Protein AF-A0A8T3ZLL5-F1 (afdb_monomer_lite)

Sequence (220 aa):
MNYFLTWALILVLGTIILYFIMKNVLRVVVTFLFIVFLFVAMTLTLTYSDVQSLREDIQDKEIVLIVHDQGNYLFGLVQYTENEEKKVKEISLSEDDLAAAVADEHYKTILQSGSYYKVILLDKSVFAVLPSEITAGNETQATNDLFAILSDTNNSFDERAIAFSTLLSALSEQEGMFYVLSEFQNGNVVIYPKTMFFRVLESLPLSWVDKLIPNGFVSG

pLDDT: mean 88.6, std 10.68, range [29.42, 96.81]

Radius of gyration: 27.54 Å; chains: 1; bounding box: 75×35×92 Å

Foldseek 3Di:
DDPPVVVVVVVVVVVVVVVVVVVVVVVVVVVVVVVVVVVVVVLVVQLVVVVVCCVVAVQAFKEKEWEDAPLATQAIWIWGDDPNDIDIDHQQDDNVVVSVCSNVVVCVVSCVSVVGPKYKYAYPVLLVPFDQWADDPNDIDGLVVLSVLRRDPVHDPVSNVVSVVRSVVRSCVPPNPLSVLVCLLVVRMDMPPQGSNSVVSNVDDSVVVVVVDPPPVSPD

Structure (mmCIF, N/CA/C/O backbone):
data_AF-A0A8T3ZLL5-F1
#
_entry.id   AF-A0A8T3ZLL5-F1
#
loop_
_atom_site.group_PDB
_atom_site.id
_atom_site.type_symbol
_atom_site.label_atom_id
_atom_site.label_alt_id
_atom_site.label_comp_id
_atom_site.label_asym_id
_atom_site.label_entity_id
_atom_site.label_seq_id
_atom_site.pdbx_PDB_ins_code
_atom_site.Cartn_x
_atom_site.Cartn_y
_atom_site.Cartn_z
_atom_site.occupancy
_atom_site.B_iso_or_equiv
_atom_site.auth_seq_id
_atom_site.auth_comp_id
_atom_site.auth_asym_id
_atom_site.auth_atom_id
_atom_site.pdbx_PDB_model_num
ATOM 1 N N . MET A 1 1 ? 52.398 -6.012 -60.554 1.00 54.44 1 MET A N 1
ATOM 2 C CA . MET A 1 1 ? 51.463 -4.936 -60.155 1.00 54.44 1 MET A CA 1
ATOM 3 C C . MET A 1 1 ? 50.921 -5.284 -58.775 1.00 54.44 1 MET A C 1
ATOM 5 O O . MET A 1 1 ? 50.608 -6.441 -58.537 1.00 54.44 1 MET A O 1
ATOM 9 N N . ASN A 1 2 ? 50.995 -4.340 -57.840 1.00 66.88 2 ASN A N 1
ATOM 10 C CA . ASN A 1 2 ? 51.170 -4.574 -56.403 1.00 66.88 2 ASN A CA 1
ATOM 11 C C . ASN A 1 2 ? 49.946 -5.174 -55.682 1.00 66.88 2 ASN A C 1
ATOM 13 O O . ASN A 1 2 ? 48.998 -4.452 -55.379 1.00 66.88 2 ASN A O 1
ATOM 17 N N . TYR A 1 3 ? 50.026 -6.448 -55.279 1.00 85.00 3 TYR A N 1
ATOM 18 C CA . TYR A 1 3 ? 49.102 -7.071 -54.312 1.00 85.00 3 TYR A CA 1
ATOM 19 C C . TYR A 1 3 ? 48.941 -6.232 -53.039 1.00 85.00 3 TYR A C 1
ATOM 21 O O . TYR A 1 3 ? 47.840 -6.098 -52.516 1.00 85.00 3 TYR A O 1
ATOM 29 N N . PHE A 1 4 ? 50.022 -5.587 -52.598 1.00 89.38 4 PHE A N 1
ATOM 30 C CA . PHE A 1 4 ? 50.016 -4.642 -51.484 1.00 89.38 4 PHE A CA 1
ATOM 31 C C . PHE A 1 4 ? 48.988 -3.511 -51.658 1.00 89.38 4 PHE A C 1
ATOM 33 O O . PHE A 1 4 ? 48.274 -3.168 -50.723 1.00 89.38 4 PHE A O 1
ATOM 40 N N . LEU A 1 5 ? 48.860 -2.971 -52.872 1.00 88.50 5 LEU A N 1
ATOM 41 C CA . LEU A 1 5 ? 47.963 -1.854 -53.174 1.00 88.50 5 LEU A CA 1
ATOM 42 C C . LEU A 1 5 ? 46.495 -2.311 -53.200 1.00 88.50 5 LEU A C 1
ATOM 44 O O . LEU A 1 5 ? 45.610 -1.578 -52.772 1.00 88.50 5 LEU A O 1
ATOM 48 N N . THR A 1 6 ? 46.250 -3.558 -53.616 1.00 90.12 6 THR A N 1
ATOM 49 C CA . THR A 1 6 ? 44.915 -4.182 -53.561 1.00 90.12 6 THR A CA 1
ATOM 50 C C . THR A 1 6 ? 44.487 -4.435 -52.113 1.00 90.12 6 THR A C 1
ATOM 52 O O . THR A 1 6 ? 43.377 -4.076 -51.730 1.00 90.12 6 THR A O 1
ATOM 55 N N . TRP A 1 7 ? 45.381 -4.974 -51.277 1.00 94.62 7 TRP A N 1
ATOM 56 C CA . TRP A 1 7 ? 45.116 -5.185 -49.849 1.00 94.62 7 TRP A CA 1
ATOM 57 C C . TRP A 1 7 ? 44.912 -3.876 -49.081 1.00 94.62 7 TRP A C 1
ATOM 59 O O . TRP A 1 7 ? 43.994 -3.784 -48.267 1.00 94.62 7 TRP A O 1
ATOM 69 N N . ALA A 1 8 ? 45.707 -2.844 -49.379 1.00 90.81 8 ALA A N 1
ATOM 70 C CA . ALA A 1 8 ? 45.526 -1.515 -48.803 1.00 90.81 8 ALA A CA 1
ATOM 71 C C . ALA A 1 8 ? 44.151 -0.925 -49.161 1.00 90.81 8 ALA A C 1
ATOM 73 O O . ALA A 1 8 ? 43.464 -0.392 -48.292 1.00 90.81 8 ALA A O 1
ATOM 74 N N . LEU A 1 9 ? 43.712 -1.076 -50.416 1.00 90.31 9 LEU A N 1
ATOM 75 C CA . LEU A 1 9 ? 42.405 -0.594 -50.862 1.00 90.31 9 LEU A CA 1
ATOM 76 C C . LEU A 1 9 ? 41.251 -1.329 -50.165 1.00 90.31 9 LEU A C 1
ATOM 78 O O . LEU A 1 9 ? 40.311 -0.683 -49.710 1.00 90.31 9 LEU A O 1
ATOM 82 N N . ILE A 1 10 ? 41.344 -2.655 -50.021 1.00 93.50 10 ILE A N 1
ATOM 83 C CA . ILE A 1 10 ? 40.343 -3.460 -49.303 1.00 93.50 10 ILE A CA 1
ATOM 84 C C . ILE A 1 10 ? 40.246 -3.031 -47.834 1.00 93.50 10 ILE A C 1
ATOM 86 O O . ILE A 1 10 ? 39.140 -2.871 -47.323 1.00 93.50 10 ILE A O 1
ATOM 90 N N . LEU A 1 11 ? 41.376 -2.795 -47.159 1.00 92.88 11 LEU A N 1
ATOM 91 C CA . LEU A 1 11 ? 41.385 -2.341 -45.764 1.00 92.88 11 LEU A CA 1
ATOM 92 C C . LEU A 1 11 ? 40.765 -0.952 -45.595 1.00 92.88 11 LEU A C 1
ATOM 94 O O . LEU A 1 11 ? 39.972 -0.742 -44.675 1.00 92.88 11 LEU A O 1
ATOM 98 N N . VAL A 1 12 ? 41.083 -0.013 -46.489 1.00 93.44 12 VAL A N 1
ATOM 99 C CA . VAL A 1 12 ? 40.484 1.328 -46.469 1.00 93.44 12 VAL A CA 1
ATOM 100 C C . VAL A 1 12 ? 38.976 1.235 -46.692 1.00 93.44 12 VAL A C 1
ATOM 102 O O . VAL A 1 12 ? 38.208 1.799 -45.913 1.00 93.44 12 VAL A O 1
ATOM 105 N N . LEU A 1 13 ? 38.535 0.468 -47.694 1.00 92.06 13 LEU A N 1
ATOM 106 C CA . LEU A 1 13 ? 37.113 0.289 -47.985 1.00 92.06 13 LEU A CA 1
ATOM 107 C C . LEU A 1 13 ? 36.377 -0.383 -46.815 1.00 92.06 13 LEU A C 1
ATOM 109 O O . LEU A 1 13 ? 35.309 0.073 -46.412 1.00 92.06 13 LEU A O 1
ATOM 113 N N . GLY A 1 14 ? 36.973 -1.425 -46.230 1.00 90.88 14 GLY A N 1
ATOM 114 C CA . GLY A 1 14 ? 36.433 -2.130 -45.069 1.00 90.88 14 GLY A CA 1
ATOM 115 C C . GLY A 1 14 ? 36.299 -1.221 -43.849 1.00 90.88 14 GLY A C 1
ATOM 116 O O . GLY A 1 14 ? 35.260 -1.227 -43.196 1.00 90.88 14 GLY A O 1
ATOM 117 N N . THR A 1 15 ? 37.295 -0.371 -43.590 1.00 92.00 15 THR A N 1
ATOM 118 C CA . THR A 1 15 ? 37.255 0.609 -42.491 1.00 92.00 15 THR A CA 1
ATOM 119 C C . THR A 1 15 ? 36.149 1.646 -42.703 1.00 92.00 15 THR A C 1
ATOM 121 O O . THR A 1 15 ? 35.424 1.975 -41.765 1.00 92.00 15 THR A O 1
ATOM 124 N N . ILE A 1 16 ? 35.969 2.128 -43.939 1.00 91.50 16 ILE A N 1
ATOM 125 C CA . ILE A 1 16 ? 34.886 3.059 -44.291 1.00 91.50 16 ILE A CA 1
ATOM 126 C C . ILE A 1 16 ? 33.519 2.402 -44.056 1.00 91.50 16 ILE A C 1
ATOM 128 O O . ILE A 1 16 ? 32.657 2.998 -43.409 1.00 91.50 16 ILE A O 1
ATOM 132 N N . ILE A 1 17 ? 33.323 1.167 -44.528 1.00 90.25 17 ILE A N 1
ATOM 133 C CA . ILE A 1 17 ? 32.071 0.419 -44.333 1.00 90.25 17 ILE A CA 1
ATOM 134 C C . ILE A 1 17 ? 31.801 0.199 -42.838 1.00 90.25 17 ILE A C 1
ATOM 136 O O . ILE A 1 17 ? 30.692 0.469 -42.372 1.00 90.25 17 ILE A O 1
ATOM 140 N N . LEU A 1 18 ? 32.813 -0.218 -42.070 1.00 88.88 18 LEU A N 1
ATOM 141 C CA . LEU A 1 18 ? 32.704 -0.426 -40.625 1.00 88.88 18 LEU A CA 1
ATOM 142 C C . LEU A 1 18 ? 32.303 0.867 -39.898 1.00 88.88 18 LEU A C 1
ATOM 144 O O . LEU A 1 18 ? 31.424 0.846 -39.037 1.00 88.88 18 LEU A O 1
ATOM 148 N N . TYR A 1 19 ? 32.886 2.006 -40.286 1.00 92.31 19 TYR A N 1
ATOM 149 C CA . TYR A 1 19 ? 32.531 3.317 -39.743 1.00 92.31 19 TYR A CA 1
ATOM 150 C C . TYR A 1 19 ? 31.067 3.685 -40.022 1.00 92.31 19 TYR A C 1
ATOM 152 O O . TYR A 1 19 ? 30.371 4.153 -39.120 1.00 92.31 19 TYR A O 1
ATOM 160 N N . PHE A 1 20 ? 30.566 3.447 -41.239 1.00 89.00 20 PHE A N 1
ATOM 161 C CA . PHE A 1 20 ? 29.162 3.711 -41.574 1.00 89.00 20 PHE A CA 1
ATOM 162 C C . PHE A 1 20 ? 28.195 2.838 -40.769 1.00 89.00 20 PHE A C 1
ATOM 164 O O . PHE A 1 20 ? 27.194 3.352 -40.261 1.00 89.00 20 PHE A O 1
ATOM 171 N N . ILE A 1 21 ? 28.504 1.547 -40.608 1.00 88.38 21 ILE A N 1
ATOM 172 C CA . ILE A 1 21 ? 27.708 0.634 -39.778 1.00 88.38 21 ILE A CA 1
ATOM 173 C C . ILE A 1 21 ? 27.708 1.126 -38.329 1.00 88.38 21 ILE A C 1
ATOM 175 O O . ILE A 1 21 ? 26.640 1.331 -37.756 1.00 88.38 21 ILE A O 1
ATOM 179 N N . MET A 1 22 ? 28.884 1.405 -37.761 1.00 90.56 22 MET A N 1
ATOM 180 C CA . MET A 1 22 ? 29.020 1.873 -36.381 1.00 90.56 22 MET A CA 1
ATOM 181 C C . MET A 1 22 ? 28.285 3.198 -36.145 1.00 90.56 22 MET A C 1
ATOM 183 O O . MET A 1 22 ? 27.607 3.350 -35.133 1.00 90.56 22 MET A O 1
ATOM 187 N N . LYS A 1 23 ? 28.344 4.141 -37.093 1.00 91.81 23 LYS A N 1
ATOM 188 C CA . LYS A 1 23 ? 27.619 5.419 -37.023 1.00 91.81 23 LYS A CA 1
ATOM 189 C C . LYS A 1 23 ? 26.102 5.223 -36.996 1.00 91.81 23 LYS A C 1
ATOM 191 O O . LYS A 1 23 ? 25.410 5.904 -36.238 1.00 91.81 23 LYS A O 1
ATOM 196 N N . ASN A 1 24 ? 25.583 4.309 -37.813 1.00 92.00 24 ASN A N 1
ATOM 197 C CA . ASN A 1 24 ? 24.153 4.010 -37.851 1.00 92.00 24 ASN A CA 1
ATOM 198 C C . ASN A 1 24 ? 23.700 3.275 -36.586 1.00 92.00 24 ASN A C 1
ATOM 200 O O . ASN A 1 24 ? 22.690 3.659 -36.001 1.00 92.00 24 ASN A O 1
ATOM 204 N N . VAL A 1 25 ? 24.472 2.289 -36.120 1.00 93.62 25 VAL A N 1
ATOM 205 C CA . VAL A 1 25 ? 24.206 1.577 -34.861 1.00 93.62 25 VAL A CA 1
ATOM 206 C C . VAL A 1 25 ? 24.215 2.551 -33.685 1.00 93.62 25 VAL A C 1
ATOM 208 O O . VAL A 1 25 ? 23.269 2.566 -32.904 1.00 93.62 25 VAL A O 1
ATOM 211 N N . LEU A 1 26 ? 25.220 3.428 -33.596 1.00 93.88 26 LEU A N 1
ATOM 212 C CA . LEU A 1 26 ? 25.301 4.438 -32.543 1.00 93.88 26 LEU A CA 1
ATOM 213 C C . LEU A 1 26 ? 24.078 5.360 -32.553 1.00 93.88 26 LEU A C 1
ATOM 215 O O . LEU A 1 26 ? 23.515 5.630 -31.497 1.00 93.88 26 LEU A O 1
ATOM 219 N N . ARG A 1 27 ? 23.626 5.810 -33.731 1.00 92.19 27 ARG A N 1
ATOM 220 C CA . ARG A 1 27 ? 22.412 6.629 -33.847 1.00 92.19 27 ARG A CA 1
ATOM 221 C C . ARG A 1 27 ? 21.187 5.891 -33.306 1.00 92.19 27 ARG A C 1
ATOM 223 O O . ARG A 1 27 ? 20.444 6.479 -32.531 1.00 92.19 27 ARG A O 1
ATOM 230 N N . VAL A 1 28 ? 20.998 4.625 -33.683 1.00 95.06 28 VAL A N 1
ATOM 231 C CA . VAL A 1 28 ? 19.876 3.801 -33.201 1.00 95.06 28 VAL A CA 1
ATOM 232 C C . VAL A 1 28 ? 19.928 3.643 -31.683 1.00 95.06 28 VAL A C 1
ATOM 234 O O . VAL A 1 28 ? 18.918 3.863 -31.021 1.00 95.06 28 VAL A O 1
ATOM 237 N N . VAL A 1 29 ? 21.101 3.334 -31.124 1.00 95.25 29 VAL A N 1
ATOM 238 C CA . VAL A 1 29 ? 21.293 3.199 -29.672 1.00 95.25 29 VAL A CA 1
ATOM 239 C C . VAL A 1 29 ? 20.985 4.511 -28.952 1.00 95.25 29 VAL A C 1
ATOM 241 O O . VAL A 1 29 ? 20.247 4.504 -27.973 1.00 95.25 29 VAL A O 1
ATOM 244 N N . VAL A 1 30 ? 21.485 5.646 -29.448 1.00 94.25 30 VAL A N 1
ATOM 245 C CA . VAL A 1 30 ? 21.214 6.966 -28.854 1.00 94.25 30 VAL A CA 1
ATOM 246 C C . VAL A 1 30 ? 19.724 7.305 -28.913 1.00 94.25 30 VAL A C 1
ATOM 248 O O . VAL A 1 30 ? 19.169 7.754 -27.914 1.00 94.25 30 VAL A O 1
ATOM 251 N N . THR A 1 31 ? 19.048 7.061 -30.041 1.00 91.88 31 THR A N 1
ATOM 252 C CA . THR A 1 31 ? 17.598 7.280 -30.156 1.00 91.88 31 THR A CA 1
ATOM 253 C C . THR A 1 31 ? 16.814 6.37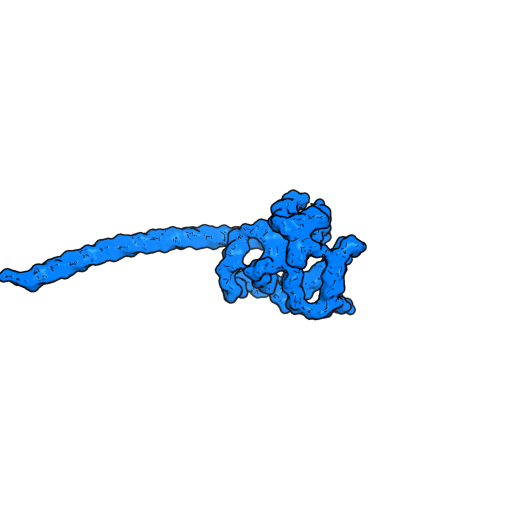4 -29.207 1.00 91.88 31 THR A C 1
ATOM 255 O O . THR A 1 31 ? 15.893 6.846 -28.547 1.00 91.88 31 THR A O 1
ATOM 258 N N . PHE A 1 32 ? 17.191 5.100 -29.086 1.00 95.69 32 PHE A N 1
ATOM 259 C CA . PHE A 1 32 ? 16.566 4.173 -28.144 1.00 95.69 32 PHE A CA 1
ATOM 260 C C . PHE A 1 32 ? 16.752 4.628 -26.691 1.00 95.69 32 PHE A C 1
ATOM 262 O O . PHE A 1 32 ? 15.775 4.722 -25.952 1.00 95.69 32 PHE A O 1
ATOM 269 N N . LEU A 1 33 ? 17.978 4.986 -26.295 1.00 94.88 33 LEU A N 1
ATOM 270 C CA . LEU A 1 33 ? 18.263 5.512 -24.958 1.00 94.88 33 LEU A CA 1
ATOM 271 C C . LEU A 1 33 ? 17.485 6.796 -24.672 1.00 94.88 33 LEU A C 1
ATOM 273 O O . LEU A 1 33 ? 16.998 6.971 -23.562 1.00 94.88 33 LEU A O 1
ATOM 277 N N . PHE A 1 34 ? 17.323 7.669 -25.666 1.00 94.19 34 PHE A N 1
ATOM 278 C CA . PHE A 1 34 ? 16.509 8.872 -25.527 1.00 94.19 34 PHE A CA 1
ATOM 279 C C . PHE A 1 34 ? 15.030 8.543 -25.279 1.00 94.19 34 PHE A C 1
ATOM 281 O O . PHE A 1 34 ? 14.413 9.140 -24.403 1.00 94.19 34 PHE A O 1
ATOM 288 N N . ILE A 1 35 ? 14.465 7.557 -25.985 1.00 96.19 35 ILE A N 1
ATOM 289 C CA . ILE A 1 35 ? 13.087 7.095 -25.750 1.00 96.19 35 ILE A CA 1
ATOM 290 C C . ILE A 1 35 ? 12.942 6.505 -24.341 1.00 96.19 35 ILE A C 1
ATOM 292 O O . ILE A 1 35 ? 12.006 6.856 -23.626 1.00 96.19 35 ILE A O 1
ATOM 296 N N . VAL A 1 36 ? 13.882 5.652 -23.918 1.00 95.56 36 VAL A N 1
ATOM 297 C CA . VAL A 1 36 ? 13.899 5.091 -22.556 1.00 95.56 36 VAL A CA 1
ATOM 298 C C . VAL A 1 36 ? 13.991 6.207 -21.517 1.00 95.56 36 VAL A C 1
ATOM 300 O O . VAL A 1 36 ? 13.235 6.210 -20.551 1.00 95.56 36 VAL A O 1
ATOM 303 N N . PHE A 1 37 ? 14.863 7.191 -21.736 1.00 95.06 37 PHE A N 1
ATOM 304 C CA . PHE A 1 37 ? 15.002 8.353 -20.865 1.00 95.06 37 PHE A CA 1
ATOM 305 C C . PHE A 1 37 ? 13.692 9.141 -20.742 1.00 95.06 37 PHE A C 1
ATOM 307 O O . PHE A 1 37 ? 13.288 9.472 -19.630 1.00 95.06 37 PHE A O 1
ATOM 314 N N . LEU A 1 38 ? 12.990 9.390 -21.854 1.00 95.50 38 LEU A N 1
ATOM 315 C CA . LEU A 1 38 ? 11.683 10.052 -21.828 1.00 95.50 38 LEU A CA 1
ATOM 316 C C . LEU A 1 38 ? 10.643 9.249 -21.037 1.00 95.50 38 LEU A C 1
ATOM 318 O O . LEU A 1 38 ? 9.880 9.830 -20.268 1.00 95.50 38 LEU A O 1
ATOM 322 N N . PHE A 1 39 ? 10.631 7.923 -21.185 1.00 93.44 39 PHE A N 1
ATOM 323 C CA . PHE A 1 39 ? 9.714 7.055 -20.446 1.00 93.44 39 PHE A CA 1
ATOM 324 C C . PHE A 1 39 ? 9.995 7.067 -18.935 1.00 93.44 39 PHE A C 1
ATOM 326 O O . PHE A 1 39 ? 9.071 7.164 -18.123 1.00 93.44 39 PHE A O 1
ATOM 333 N N . VAL A 1 40 ? 11.276 7.033 -18.554 1.00 90.88 40 VAL A N 1
ATOM 334 C CA . VAL A 1 40 ? 11.710 7.167 -17.156 1.00 90.88 40 VAL A CA 1
ATOM 335 C C . VAL A 1 40 ? 11.314 8.535 -16.602 1.00 90.88 40 VA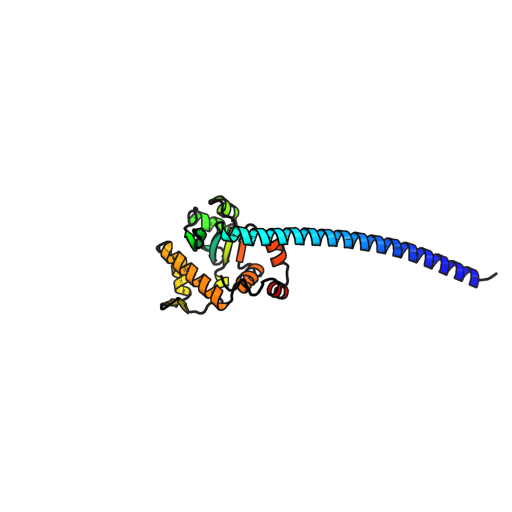L A C 1
ATOM 337 O O . VAL A 1 40 ? 10.736 8.599 -15.522 1.00 90.88 40 VAL A O 1
ATOM 340 N N . ALA A 1 41 ? 11.551 9.618 -17.347 1.00 91.38 41 ALA A N 1
ATOM 341 C CA . ALA A 1 41 ? 11.177 10.968 -16.932 1.00 91.38 41 ALA A CA 1
ATOM 342 C C . ALA A 1 41 ? 9.662 11.097 -16.706 1.00 91.38 41 ALA A C 1
ATOM 344 O O . ALA A 1 41 ? 9.243 11.583 -15.660 1.00 91.38 41 ALA A O 1
ATOM 345 N N . MET A 1 42 ? 8.844 10.592 -17.636 1.00 92.44 42 MET A N 1
ATOM 346 C CA . MET A 1 42 ? 7.384 10.584 -17.502 1.00 92.44 42 MET A CA 1
ATOM 347 C C . MET A 1 42 ? 6.930 9.801 -16.264 1.00 92.44 42 MET A C 1
ATOM 349 O O . MET A 1 42 ? 6.106 10.293 -15.496 1.00 92.44 42 MET A O 1
ATOM 353 N N . THR A 1 43 ? 7.492 8.609 -16.044 1.00 90.12 43 THR A N 1
ATOM 354 C CA . THR A 1 43 ? 7.177 7.778 -14.872 1.00 90.12 43 THR A CA 1
ATOM 355 C C . THR A 1 43 ? 7.536 8.504 -13.579 1.00 90.12 43 THR A C 1
ATOM 357 O O . THR A 1 43 ? 6.701 8.594 -12.687 1.00 90.12 43 THR A O 1
ATOM 360 N N . LEU A 1 44 ? 8.733 9.097 -13.503 1.00 88.50 44 LEU A N 1
ATOM 361 C CA . LEU A 1 44 ? 9.176 9.872 -12.344 1.00 88.50 44 LEU A CA 1
ATOM 362 C C . LEU A 1 44 ? 8.257 11.062 -12.058 1.00 88.50 44 LEU A C 1
ATOM 364 O O . LEU A 1 44 ? 7.928 11.301 -10.900 1.00 88.50 44 LEU A O 1
ATOM 368 N N . THR A 1 45 ? 7.814 11.792 -13.085 1.00 90.50 45 THR A N 1
ATOM 369 C CA . THR A 1 45 ? 6.879 12.913 -12.908 1.00 90.50 45 THR A CA 1
ATOM 370 C C . THR A 1 45 ? 5.529 12.446 -12.366 1.00 90.50 45 THR A C 1
ATOM 372 O O . THR A 1 45 ? 5.015 13.058 -11.433 1.00 90.50 45 THR A O 1
ATOM 375 N N . LEU A 1 46 ? 4.971 11.353 -12.897 1.00 91.44 46 LEU A N 1
ATOM 376 C CA . LEU A 1 46 ? 3.709 10.788 -12.402 1.00 91.44 46 LEU A CA 1
ATOM 377 C C . LEU A 1 46 ? 3.844 10.288 -10.961 1.00 91.44 46 LEU A C 1
ATOM 379 O O . LEU A 1 46 ? 3.016 10.615 -10.121 1.00 91.44 46 LEU A O 1
ATOM 383 N N . THR A 1 47 ? 4.917 9.558 -10.657 1.00 90.00 47 THR A N 1
ATOM 384 C CA . THR A 1 47 ? 5.221 9.094 -9.301 1.00 90.00 47 THR A CA 1
ATOM 385 C C . THR A 1 47 ? 5.368 10.261 -8.327 1.00 90.00 47 THR A C 1
ATOM 387 O O . THR A 1 47 ? 4.806 10.214 -7.239 1.00 90.00 47 THR A O 1
ATOM 390 N N . TYR A 1 48 ? 6.092 11.316 -8.705 1.00 86.69 48 TYR A N 1
ATOM 391 C CA . TYR A 1 48 ? 6.256 12.501 -7.865 1.00 86.69 48 TYR A CA 1
ATOM 392 C C . TYR A 1 48 ? 4.920 13.205 -7.607 1.00 86.69 48 TYR A C 1
ATOM 394 O O . TYR A 1 48 ? 4.613 13.529 -6.462 1.00 86.69 48 TYR A O 1
ATOM 402 N N . SER A 1 49 ? 4.107 13.382 -8.653 1.00 88.38 49 SER A N 1
ATOM 403 C CA . SER A 1 49 ? 2.764 13.951 -8.528 1.00 88.38 49 SER A CA 1
ATOM 404 C C . SER A 1 49 ? 1.891 13.120 -7.590 1.00 88.38 49 SER A C 1
ATOM 406 O O . SER A 1 49 ? 1.240 13.684 -6.720 1.00 88.38 49 SER A O 1
ATOM 408 N N . ASP A 1 50 ? 1.910 11.791 -7.721 1.00 87.75 50 ASP A N 1
ATOM 409 C CA . ASP A 1 50 ? 1.152 10.888 -6.853 1.00 87.75 50 ASP A CA 1
ATOM 410 C C . ASP A 1 50 ? 1.594 10.997 -5.388 1.00 87.75 50 ASP A C 1
ATOM 412 O O . ASP A 1 50 ? 0.747 10.997 -4.501 1.00 87.75 50 ASP A O 1
ATOM 416 N N . VAL A 1 51 ? 2.902 11.093 -5.120 1.00 86.50 51 VAL A N 1
ATOM 417 C CA . VAL A 1 51 ? 3.437 11.266 -3.757 1.00 86.50 51 VAL A CA 1
ATOM 418 C C . VAL A 1 51 ? 2.989 12.595 -3.162 1.00 86.50 51 VAL A C 1
ATOM 420 O O . VAL A 1 51 ? 2.603 12.646 -1.994 1.00 86.50 51 VAL A O 1
ATOM 423 N N . GLN A 1 52 ? 3.026 13.668 -3.952 1.00 85.25 52 GLN A N 1
ATOM 424 C CA . GLN A 1 52 ? 2.560 14.973 -3.506 1.00 85.25 52 GLN A CA 1
ATOM 425 C C . GLN A 1 52 ? 1.061 14.941 -3.192 1.00 85.25 52 GLN A C 1
ATOM 427 O O . GLN A 1 52 ? 0.668 15.326 -2.093 1.00 85.25 52 GLN A O 1
ATOM 432 N N . SER A 1 53 ? 0.245 14.406 -4.105 1.00 84.81 53 SER A N 1
ATOM 433 C CA . SER A 1 53 ? -1.191 14.247 -3.878 1.00 84.81 53 SER A CA 1
ATOM 434 C C . SER A 1 53 ? -1.479 13.359 -2.675 1.00 84.81 53 SER A C 1
ATOM 436 O O . SER A 1 53 ? -2.363 13.682 -1.903 1.00 84.81 53 SER A O 1
ATOM 438 N N . LEU A 1 54 ? -0.721 12.281 -2.458 1.00 84.69 54 LEU A N 1
ATOM 439 C CA . LEU A 1 54 ? -0.872 11.425 -1.281 1.00 84.69 54 LEU A CA 1
ATOM 440 C C . LEU A 1 54 ? -0.603 12.197 0.015 1.00 84.69 54 LEU A C 1
ATOM 442 O O . LEU A 1 54 ? -1.342 12.049 0.981 1.00 84.69 54 LEU A O 1
ATOM 446 N N . ARG A 1 55 ? 0.446 13.025 0.037 1.00 82.00 55 ARG A N 1
ATOM 447 C CA . ARG A 1 55 ? 0.810 13.827 1.210 1.00 82.00 55 ARG A CA 1
ATOM 448 C C . ARG A 1 55 ? -0.256 14.868 1.553 1.00 82.00 55 ARG A C 1
ATOM 450 O O . ARG A 1 55 ? -0.518 15.072 2.732 1.00 82.00 55 ARG A O 1
ATOM 457 N N . GLU A 1 56 ? -0.817 15.523 0.542 1.00 80.25 56 GLU A N 1
ATOM 458 C CA . GLU A 1 56 ? -1.866 16.535 0.706 1.00 80.25 56 GLU A CA 1
ATOM 459 C C . GLU A 1 56 ? -3.213 15.870 1.051 1.00 80.25 56 GLU A C 1
ATOM 461 O O . GLU A 1 56 ? -3.852 16.219 2.037 1.00 80.25 56 GLU A O 1
ATOM 466 N N . ASP A 1 57 ? -3.604 14.832 0.310 1.00 82.88 57 ASP A N 1
ATOM 467 C CA . ASP A 1 57 ? -4.927 14.213 0.415 1.00 82.88 57 ASP A CA 1
ATOM 468 C C . ASP A 1 57 ? -5.107 13.318 1.648 1.00 82.88 57 ASP A C 1
ATOM 470 O O . ASP A 1 57 ? -6.225 13.211 2.141 1.00 82.88 57 ASP A O 1
ATOM 474 N N . ILE A 1 58 ? -4.055 12.657 2.155 1.00 78.12 58 ILE A N 1
ATOM 475 C CA . ILE A 1 58 ? -4.168 11.816 3.366 1.00 78.12 58 ILE A CA 1
ATOM 476 C C . ILE A 1 58 ? -4.590 12.642 4.586 1.00 78.12 58 ILE A C 1
ATOM 478 O O . ILE A 1 58 ? -5.194 12.097 5.508 1.00 78.12 58 ILE A O 1
ATOM 482 N N . GLN A 1 59 ? -4.255 13.933 4.614 1.00 76.31 59 GLN A N 1
ATOM 483 C CA . GLN A 1 59 ? -4.608 14.800 5.734 1.00 76.31 59 GLN A CA 1
ATOM 484 C C . GLN A 1 59 ? -6.093 15.159 5.720 1.00 76.31 59 GLN A C 1
ATOM 486 O O . GLN A 1 59 ? -6.703 15.171 6.782 1.00 76.31 59 GLN A O 1
ATOM 491 N N . ASP A 1 60 ? -6.682 15.366 4.543 1.00 81.19 60 ASP A N 1
ATOM 492 C CA . ASP A 1 60 ? -8.024 15.945 4.424 1.00 81.19 60 ASP A CA 1
ATOM 493 C C . ASP A 1 60 ? -9.101 14.953 3.960 1.00 81.19 60 ASP A C 1
ATOM 495 O O . ASP A 1 60 ? -10.294 15.246 4.058 1.00 81.19 60 ASP A O 1
ATOM 499 N N . LYS A 1 61 ? -8.718 13.787 3.422 1.00 88.62 61 LYS A N 1
ATOM 500 C CA . LYS A 1 61 ? -9.660 12.823 2.839 1.00 88.62 61 LYS A CA 1
ATOM 501 C C . LYS A 1 61 ? -9.825 11.563 3.672 1.00 88.62 61 LYS A C 1
ATOM 503 O O . LYS A 1 61 ? -8.933 11.109 4.379 1.00 88.62 61 LYS A O 1
ATOM 508 N N . GLU A 1 62 ? -10.993 10.959 3.501 1.00 93.50 62 GLU A N 1
ATOM 509 C CA . GLU A 1 62 ? -11.378 9.727 4.174 1.00 93.50 62 GLU A CA 1
ATOM 510 C C . GLU A 1 62 ? -10.684 8.505 3.557 1.00 93.50 62 GLU A C 1
ATOM 512 O O . GLU A 1 62 ? -10.714 8.296 2.336 1.00 93.50 62 GLU A O 1
ATOM 517 N N . ILE A 1 63 ? -10.078 7.683 4.414 1.00 93.62 63 ILE A N 1
ATOM 518 C CA . ILE A 1 63 ? -9.373 6.453 4.046 1.00 93.62 63 ILE A CA 1
ATOM 519 C C . ILE A 1 63 ? -10.067 5.284 4.726 1.00 93.62 63 ILE A C 1
ATOM 521 O O . ILE A 1 63 ? -10.258 5.284 5.939 1.00 93.62 63 ILE A O 1
ATOM 525 N N . VAL A 1 64 ? -10.408 4.265 3.950 1.00 95.94 64 VAL A N 1
ATOM 526 C CA . VAL A 1 64 ? -10.959 3.022 4.482 1.00 95.94 64 VAL A CA 1
ATOM 527 C C . VAL A 1 64 ? -9.809 2.096 4.851 1.00 95.94 64 VAL A C 1
ATOM 529 O O . VAL A 1 64 ? -8.952 1.820 4.012 1.00 95.94 64 VAL A O 1
ATOM 532 N N . LEU A 1 65 ? -9.807 1.605 6.084 1.00 96.12 65 LEU A N 1
ATOM 533 C CA . LEU A 1 65 ? -8.901 0.571 6.571 1.00 96.12 65 LEU A CA 1
ATOM 534 C C . LEU A 1 65 ? -9.713 -0.699 6.812 1.00 96.12 65 LEU A C 1
ATOM 536 O O . LEU A 1 65 ? -10.740 -0.641 7.483 1.00 96.12 65 LEU A O 1
ATOM 540 N N . ILE A 1 66 ? -9.275 -1.828 6.263 1.00 96.75 66 ILE A N 1
ATOM 541 C CA . ILE A 1 66 ? -9.943 -3.127 6.403 1.00 96.75 66 ILE A CA 1
ATOM 542 C C . ILE A 1 66 ? -8.919 -4.159 6.849 1.00 96.75 66 ILE A C 1
ATOM 544 O O . ILE A 1 66 ? -7.835 -4.229 6.278 1.00 96.75 66 ILE A O 1
ATOM 548 N N . VAL A 1 67 ? -9.282 -4.992 7.820 1.00 96.75 67 VAL A N 1
ATOM 549 C CA . VAL A 1 67 ? -8.544 -6.206 8.171 1.00 96.75 67 VAL A CA 1
ATOM 550 C C . VAL A 1 67 ? -9.280 -7.416 7.632 1.00 96.75 67 VAL A C 1
ATOM 552 O O . VAL A 1 67 ? -10.496 -7.540 7.807 1.00 96.75 67 VAL A O 1
ATOM 555 N N . HIS A 1 68 ? -8.534 -8.332 7.027 1.00 95.88 68 HIS A N 1
ATOM 556 C CA . HIS A 1 68 ? -9.043 -9.634 6.621 1.00 95.88 68 HIS A CA 1
ATOM 557 C C . HIS A 1 68 ? -8.093 -10.763 7.014 1.00 95.88 68 HIS A C 1
ATOM 559 O O . HIS A 1 68 ? -6.911 -10.548 7.250 1.00 95.88 68 HIS A O 1
ATOM 565 N N . ASP A 1 69 ? -8.610 -11.984 7.044 1.00 95.50 69 ASP A N 1
ATOM 566 C CA . ASP A 1 69 ? -7.838 -13.211 7.228 1.00 95.50 69 ASP A CA 1
ATOM 567 C C . ASP A 1 69 ? -8.100 -14.121 6.028 1.00 95.50 69 ASP A C 1
ATOM 569 O O . ASP A 1 69 ? -9.194 -14.680 5.894 1.00 95.50 69 ASP A O 1
ATOM 573 N N . GLN A 1 70 ? -7.133 -14.209 5.107 1.00 90.00 70 GLN A N 1
ATOM 574 C CA . GLN A 1 70 ? -7.239 -15.045 3.902 1.00 90.00 70 GLN A CA 1
ATOM 575 C C . GLN A 1 70 ? -8.507 -14.756 3.069 1.00 90.00 70 GLN A C 1
ATOM 577 O O . GLN A 1 70 ? -9.209 -15.670 2.639 1.00 90.00 70 GLN A O 1
ATOM 582 N N . GLY A 1 71 ? -8.826 -13.472 2.875 1.00 88.12 71 GLY A N 1
ATOM 583 C CA . GLY A 1 71 ? -10.017 -13.019 2.144 1.00 88.12 71 GLY A CA 1
ATOM 584 C C . GLY A 1 71 ? -11.308 -12.976 2.970 1.00 88.12 71 GLY A C 1
ATOM 585 O O . GLY A 1 71 ? -12.313 -12.458 2.492 1.00 88.12 71 GLY A O 1
ATOM 586 N N . ASN A 1 72 ? -11.297 -13.449 4.221 1.00 92.88 72 ASN A N 1
ATOM 587 C CA . ASN A 1 72 ? -12.432 -13.289 5.128 1.00 92.88 72 ASN A CA 1
ATOM 588 C C . ASN A 1 72 ? -12.346 -11.935 5.827 1.00 92.88 72 ASN A C 1
ATOM 590 O O . ASN A 1 72 ? -11.399 -11.679 6.570 1.00 92.88 72 ASN A O 1
ATOM 594 N N . TYR A 1 73 ? -13.334 -11.073 5.605 1.00 94.38 73 TYR A N 1
ATOM 595 C CA . TYR A 1 73 ? -13.450 -9.797 6.308 1.00 94.38 73 TYR A CA 1
ATOM 596 C C . TYR A 1 73 ? -13.528 -10.009 7.827 1.00 94.38 73 TYR A C 1
ATOM 598 O O . TYR A 1 73 ? -14.304 -10.838 8.297 1.00 94.38 73 TYR A O 1
ATOM 606 N N . LEU A 1 74 ? -12.724 -9.255 8.584 1.00 95.12 74 LEU A N 1
ATOM 607 C CA . LEU A 1 74 ? -12.782 -9.235 10.047 1.00 95.12 74 LEU A CA 1
ATOM 608 C C . LEU A 1 74 ? -13.415 -7.943 10.553 1.00 95.12 74 LEU A C 1
ATOM 610 O O . LEU A 1 74 ? -14.353 -7.979 11.340 1.00 95.12 74 LEU A O 1
ATOM 614 N N . PHE A 1 75 ? -12.885 -6.802 10.119 1.00 96.81 75 PHE A N 1
ATOM 615 C CA . PHE A 1 75 ? -13.350 -5.486 10.541 1.00 96.81 75 PHE A CA 1
ATOM 616 C C . PHE A 1 75 ? -12.862 -4.412 9.574 1.00 96.81 75 PHE A C 1
ATOM 618 O O . PHE A 1 75 ? -11.811 -4.559 8.949 1.00 96.81 75 PHE A O 1
ATOM 625 N N . GLY A 1 76 ? -13.593 -3.308 9.481 1.00 95.50 76 GLY A N 1
ATOM 626 C CA . GLY A 1 76 ? -13.188 -2.154 8.708 1.00 95.50 76 GLY A CA 1
ATOM 627 C C . GLY A 1 76 ? -13.733 -0.861 9.289 1.00 95.50 76 GLY A C 1
ATOM 628 O O . GLY A 1 76 ? -14.812 -0.817 9.875 1.00 95.50 76 GLY A O 1
ATOM 629 N N . LEU A 1 77 ? -12.969 0.208 9.107 1.00 96.38 77 LEU A N 1
ATOM 630 C CA . LEU A 1 77 ? -13.327 1.545 9.550 1.00 96.38 77 LEU A CA 1
ATOM 631 C C . LEU A 1 77 ? -12.912 2.588 8.521 1.00 96.38 77 LEU A C 1
ATOM 633 O O . LEU A 1 77 ? -12.063 2.351 7.660 1.00 96.38 77 LEU A O 1
ATOM 637 N N . VAL A 1 78 ? -13.501 3.769 8.637 1.00 96.00 78 VAL A N 1
ATOM 638 C CA . VAL A 1 78 ? -13.096 4.955 7.892 1.00 96.00 78 VAL A CA 1
ATOM 639 C C . VAL A 1 78 ? -12.317 5.860 8.827 1.00 96.00 78 VAL A C 1
ATOM 641 O O . VAL A 1 78 ? -12.857 6.327 9.827 1.00 96.00 78 VAL A O 1
ATOM 644 N N . GLN A 1 79 ? -11.066 6.140 8.485 1.00 93.69 79 GLN A N 1
ATOM 645 C CA . GLN A 1 79 ? -10.259 7.159 9.138 1.00 93.69 79 GLN A CA 1
ATOM 646 C C . GLN A 1 79 ? -10.423 8.491 8.402 1.00 93.69 79 GLN A C 1
ATOM 648 O O . GLN A 1 79 ? -10.339 8.543 7.174 1.00 93.69 79 GLN A O 1
ATOM 653 N N . TYR A 1 80 ? -10.635 9.569 9.149 1.00 91.56 80 TYR A N 1
ATOM 654 C CA . TYR A 1 80 ? -10.760 10.927 8.622 1.00 91.56 80 T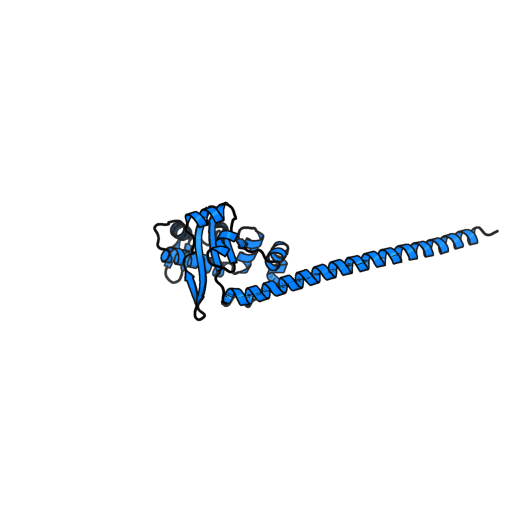YR A CA 1
ATOM 655 C C . TYR A 1 80 ? -10.163 11.939 9.602 1.00 91.56 80 TYR A C 1
ATOM 657 O O . TYR A 1 80 ? -9.937 11.615 10.767 1.00 91.56 80 TYR A O 1
ATOM 665 N N . THR A 1 81 ? -9.905 13.160 9.143 1.00 88.69 81 THR A N 1
ATOM 666 C CA . THR A 1 81 ? -9.400 14.241 9.998 1.00 88.69 81 THR A CA 1
ATOM 667 C C . THR A 1 81 ? -10.497 15.270 10.220 1.00 88.69 81 THR A C 1
ATOM 669 O O . THR A 1 81 ? -11.137 15.726 9.275 1.00 88.69 81 THR A O 1
ATOM 672 N N . GLU A 1 82 ? -10.711 15.659 11.471 1.00 87.00 82 GLU A N 1
ATOM 673 C CA . GLU A 1 82 ? -11.644 16.715 11.851 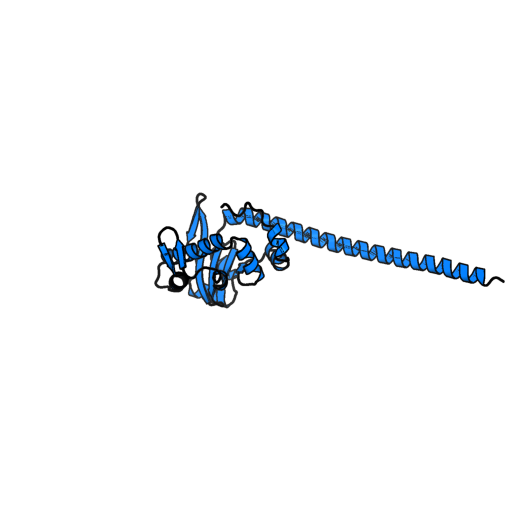1.00 87.00 82 GLU A CA 1
ATOM 674 C C . GLU A 1 82 ? -10.986 17.598 12.911 1.00 87.00 82 GLU A C 1
ATOM 676 O O . GLU A 1 82 ? -10.574 17.102 13.954 1.00 87.00 82 GLU A O 1
ATOM 681 N N . ASN A 1 83 ? -10.895 18.909 12.658 1.00 85.50 83 ASN A N 1
ATOM 682 C CA . ASN A 1 83 ? -10.220 19.870 13.545 1.00 85.50 83 ASN A CA 1
ATOM 683 C C . ASN A 1 83 ? -8.774 19.470 13.898 1.00 85.50 83 ASN A C 1
ATOM 685 O O . ASN A 1 83 ? -8.383 19.550 15.056 1.00 85.50 83 ASN A O 1
ATOM 689 N N . GLU A 1 84 ? -7.997 19.027 12.904 1.00 83.19 84 GLU A N 1
ATOM 690 C CA . GLU A 1 84 ? -6.609 18.549 13.066 1.00 83.19 84 GLU A CA 1
ATOM 691 C C . GLU A 1 84 ? -6.459 17.246 13.881 1.00 83.19 84 GLU A C 1
ATOM 693 O O . GLU A 1 84 ? -5.346 16.751 14.045 1.00 83.19 84 GLU A O 1
ATOM 698 N N . GLU A 1 85 ? -7.560 16.629 14.322 1.00 84.94 85 GLU A N 1
ATOM 699 C CA . GLU A 1 85 ? -7.554 15.343 15.021 1.00 84.94 85 GLU A CA 1
ATOM 700 C C . GLU A 1 85 ? -7.990 14.204 14.093 1.00 84.94 85 GLU A C 1
ATOM 702 O O . GLU A 1 85 ? -8.984 14.306 13.367 1.00 84.94 85 GLU A O 1
ATOM 707 N N . LYS A 1 86 ? -7.261 13.082 14.137 1.00 86.56 86 LYS A N 1
ATOM 708 C CA . LYS A 1 86 ? -7.663 11.848 13.450 1.00 86.56 86 LYS A CA 1
ATOM 709 C C . LYS A 1 86 ? -8.832 11.207 14.195 1.00 86.56 86 LYS A C 1
ATOM 711 O O . LYS A 1 86 ? -8.728 10.908 15.382 1.00 86.56 86 LYS A O 1
ATOM 716 N N . LYS A 1 87 ? -9.917 10.947 13.475 1.00 90.81 87 LYS A N 1
ATOM 717 C CA . LYS A 1 87 ? -11.123 10.278 13.963 1.00 90.81 87 LYS A CA 1
ATOM 718 C C . LYS A 1 87 ? -11.453 9.061 13.115 1.00 90.81 87 LYS A C 1
ATOM 720 O O . LYS A 1 87 ? -10.954 8.897 12.000 1.00 90.81 87 LYS A O 1
ATOM 725 N N . VAL A 1 88 ? -12.307 8.207 13.667 1.00 94.38 88 VAL A N 1
ATOM 726 C CA . VAL A 1 88 ? -12.779 6.987 13.017 1.00 94.38 88 VAL A CA 1
ATOM 727 C C . VAL A 1 88 ? -14.301 6.945 13.010 1.00 94.38 88 VAL A C 1
ATOM 729 O O . VAL A 1 88 ? -14.946 7.456 13.924 1.00 94.38 88 VAL A O 1
ATOM 732 N N . LYS A 1 89 ? -14.877 6.357 11.965 1.00 94.50 89 LYS A N 1
ATOM 733 C CA . LYS A 1 89 ? -16.315 6.091 11.847 1.00 94.50 89 LYS A CA 1
ATOM 734 C C . LYS A 1 89 ? -16.554 4.801 11.069 1.00 94.50 89 LYS A C 1
ATOM 736 O O . LYS A 1 89 ? -15.648 4.286 10.411 1.00 94.50 89 LYS A O 1
ATOM 741 N N . GLU A 1 90 ? -17.778 4.302 11.132 1.00 94.44 90 GLU A N 1
ATOM 742 C CA . GLU A 1 90 ? -18.193 3.107 10.405 1.00 94.44 90 GLU A CA 1
ATOM 743 C C . GLU A 1 90 ? -18.212 3.338 8.883 1.00 94.44 90 GLU A C 1
ATOM 745 O O . GLU A 1 90 ? -18.422 4.456 8.393 1.00 94.44 90 GLU A O 1
ATOM 750 N N . ILE A 1 91 ? -17.972 2.269 8.122 1.00 93.81 91 ILE A N 1
ATOM 751 C CA . ILE A 1 91 ? -18.079 2.284 6.661 1.00 93.81 91 ILE A CA 1
ATOM 752 C C . ILE A 1 91 ? -19.564 2.289 6.281 1.00 93.81 91 ILE A C 1
ATOM 754 O O . ILE A 1 91 ? -20.379 1.631 6.911 1.00 93.81 91 ILE A O 1
ATOM 758 N N . SER A 1 92 ? -19.942 3.006 5.222 1.00 90.88 92 SER A N 1
ATOM 759 C CA . SER A 1 92 ? -21.353 3.138 4.819 1.00 90.88 92 SER A CA 1
ATOM 760 C C . SER A 1 92 ? -21.987 1.863 4.233 1.00 90.88 92 SER A C 1
ATOM 762 O O . SER A 1 92 ? -23.161 1.885 3.872 1.00 90.88 92 SER A O 1
ATOM 764 N N . LEU A 1 93 ? -21.224 0.778 4.091 1.00 90.50 93 LEU A N 1
ATOM 765 C CA . LEU A 1 93 ? -21.688 -0.512 3.576 1.00 90.50 93 LEU A CA 1
ATOM 766 C C . LEU A 1 93 ? -22.009 -1.460 4.729 1.00 90.50 93 LEU A C 1
ATOM 768 O O . LEU A 1 93 ? -21.388 -1.377 5.784 1.00 90.50 93 LEU A O 1
ATOM 772 N N . SER A 1 94 ? -22.940 -2.389 4.497 1.00 91.50 94 SER A N 1
ATOM 773 C CA . SER A 1 94 ? -23.186 -3.477 5.444 1.00 91.50 94 SER A CA 1
ATOM 774 C C . SER A 1 94 ? -21.968 -4.405 5.543 1.00 91.50 94 SER A C 1
ATOM 776 O O . SER A 1 94 ? -21.173 -4.497 4.603 1.00 91.50 94 SER A O 1
ATOM 778 N N . GLU A 1 95 ? -21.824 -5.119 6.663 1.00 89.12 95 GLU A N 1
ATOM 779 C CA . GLU A 1 95 ? -20.731 -6.087 6.828 1.00 89.12 95 GLU A CA 1
ATOM 780 C C . GLU A 1 95 ? -20.772 -7.204 5.780 1.00 89.12 95 GLU A C 1
ATOM 782 O O . GLU A 1 95 ? -19.720 -7.603 5.288 1.00 89.12 95 GLU A O 1
ATOM 787 N N . ASP A 1 96 ? -21.964 -7.651 5.375 1.00 91.56 96 ASP A N 1
ATOM 788 C CA . ASP A 1 96 ? -22.127 -8.669 4.330 1.00 91.56 96 ASP A CA 1
ATOM 789 C C . ASP A 1 96 ? -21.630 -8.162 2.966 1.00 91.56 96 ASP A C 1
ATOM 791 O O . ASP A 1 96 ? -20.916 -8.870 2.251 1.00 91.56 96 ASP A O 1
ATOM 795 N N . ASP A 1 97 ? -21.957 -6.912 2.615 1.00 92.62 97 ASP A N 1
ATOM 796 C CA . ASP A 1 97 ? -21.490 -6.289 1.372 1.00 92.62 97 ASP A CA 1
ATOM 797 C C . ASP A 1 97 ? -19.970 -6.070 1.389 1.00 92.62 97 ASP A C 1
ATOM 799 O O . ASP A 1 97 ? -19.304 -6.227 0.362 1.00 92.62 97 ASP A O 1
ATOM 803 N N . LEU A 1 98 ? -19.406 -5.719 2.550 1.00 92.12 98 LEU A N 1
ATOM 804 C CA . LEU A 1 98 ? -17.961 -5.587 2.737 1.00 92.12 98 LEU A CA 1
ATOM 805 C C . LEU A 1 98 ? -17.263 -6.937 2.619 1.00 92.12 98 LEU A C 1
ATOM 807 O O . LEU A 1 98 ? -16.275 -7.038 1.894 1.00 92.12 98 LEU A O 1
ATOM 811 N N . ALA A 1 99 ? -17.788 -7.973 3.269 1.00 92.19 99 ALA A N 1
ATOM 812 C CA . ALA A 1 99 ? -17.255 -9.324 3.189 1.00 92.19 99 ALA A CA 1
ATOM 813 C C . ALA A 1 99 ? -17.246 -9.837 1.744 1.00 92.19 99 ALA A C 1
ATOM 815 O O . ALA A 1 99 ? -16.222 -10.342 1.284 1.00 92.19 99 ALA A O 1
ATOM 816 N N . ALA A 1 100 ? -18.334 -9.625 0.998 1.00 92.81 100 ALA A N 1
ATOM 817 C CA . ALA A 1 100 ? -18.400 -9.965 -0.420 1.00 92.81 100 ALA A CA 1
ATOM 818 C C . ALA A 1 100 ? -17.393 -9.155 -1.257 1.00 92.81 100 ALA A C 1
ATOM 820 O O . ALA A 1 100 ? -16.678 -9.714 -2.086 1.00 92.81 100 ALA A O 1
ATOM 821 N N . ALA A 1 101 ? -17.288 -7.843 -1.021 1.00 92.62 101 ALA A N 1
ATOM 822 C CA . ALA A 1 101 ? -16.351 -6.991 -1.749 1.00 92.62 101 ALA A CA 1
ATOM 823 C C . ALA A 1 101 ? -14.879 -7.340 -1.473 1.00 92.62 101 ALA A C 1
ATOM 825 O O . ALA A 1 101 ? -14.051 -7.188 -2.370 1.00 92.62 101 ALA A O 1
ATOM 826 N N . VAL A 1 102 ? -14.553 -7.795 -0.259 1.00 91.88 102 VAL A N 1
ATOM 827 C CA . VAL A 1 102 ? -13.214 -8.277 0.104 1.00 91.88 102 VAL A CA 1
ATOM 828 C C . VAL A 1 102 ? -12.931 -9.628 -0.552 1.00 91.88 102 VAL A C 1
ATOM 830 O O . VAL A 1 102 ? -11.888 -9.773 -1.183 1.00 91.88 102 VAL A O 1
ATOM 833 N N . ALA A 1 103 ? -13.863 -10.580 -0.467 1.00 91.06 103 ALA A N 1
ATOM 834 C CA . ALA A 1 103 ? -13.694 -11.921 -1.026 1.00 91.06 103 ALA A CA 1
ATOM 835 C C . ALA A 1 103 ? -13.544 -11.922 -2.560 1.00 91.06 103 ALA A C 1
ATOM 837 O O . ALA A 1 103 ? -12.737 -12.679 -3.096 1.00 91.06 103 ALA A O 1
ATOM 838 N N . ASP A 1 104 ? -14.281 -11.051 -3.256 1.00 90.62 104 ASP A N 1
ATOM 839 C CA . ASP A 1 104 ? -14.257 -10.940 -4.722 1.00 90.62 104 ASP A CA 1
ATOM 840 C C . ASP A 1 104 ? -13.245 -9.895 -5.245 1.00 90.62 104 ASP A C 1
ATOM 842 O O . ASP A 1 104 ? -13.224 -9.592 -6.440 1.00 90.62 104 ASP A O 1
ATOM 846 N N . GLU A 1 105 ? -12.437 -9.285 -4.369 1.00 88.69 105 GLU A N 1
ATOM 847 C CA . GLU A 1 105 ? -11.501 -8.192 -4.697 1.00 88.69 105 GLU A CA 1
ATOM 848 C C . GLU A 1 105 ? -12.163 -6.972 -5.392 1.00 88.69 105 GLU A C 1
ATOM 850 O O . GLU A 1 105 ? -11.542 -6.201 -6.135 1.00 88.69 105 GLU A O 1
ATOM 855 N N . HIS A 1 106 ? -13.453 -6.741 -5.139 1.00 91.19 106 HIS A N 1
ATOM 856 C CA . HIS A 1 106 ? -14.262 -5.677 -5.738 1.00 91.19 106 HIS A CA 1
ATOM 857 C C . HIS A 1 106 ? -14.180 -4.343 -4.966 1.00 91.19 106 HIS A C 1
ATOM 859 O O . HIS A 1 106 ? -15.182 -3.677 -4.691 1.00 91.19 106 HIS A O 1
ATOM 865 N N . TYR A 1 107 ? -12.962 -3.870 -4.688 1.00 91.44 107 TYR A N 1
ATOM 866 C CA . TYR A 1 107 ? -12.695 -2.670 -3.869 1.00 91.44 107 TYR A CA 1
ATOM 867 C C . TYR A 1 107 ? -13.243 -1.355 -4.444 1.00 91.44 107 TYR A C 1
ATOM 869 O O . TYR A 1 107 ? -13.389 -0.356 -3.734 1.00 91.44 107 TYR A O 1
ATOM 877 N N . LYS A 1 108 ? -13.580 -1.334 -5.738 1.00 91.00 108 LYS A N 1
ATOM 878 C CA . LYS A 1 108 ? -14.227 -0.185 -6.381 1.00 91.00 108 LYS A CA 1
ATOM 879 C C . LYS A 1 108 ? -15.589 0.127 -5.770 1.00 91.00 108 LYS A C 1
ATOM 881 O O . LYS A 1 108 ? -15.916 1.301 -5.626 1.00 91.00 108 LYS A O 1
ATOM 886 N N . THR A 1 109 ? -16.347 -0.898 -5.390 1.00 89.38 109 THR A N 1
ATOM 887 C CA . THR A 1 109 ? -17.652 -0.736 -4.740 1.00 89.38 109 THR A CA 1
ATOM 888 C C . THR A 1 109 ? -17.497 -0.041 -3.389 1.00 89.38 109 THR A C 1
ATOM 890 O O . THR A 1 109 ? -18.261 0.869 -3.079 1.00 89.38 109 THR A O 1
ATOM 893 N N . ILE A 1 110 ? -16.443 -0.391 -2.643 1.00 91.56 110 ILE A N 1
ATOM 894 C CA . ILE A 1 110 ? -16.111 0.226 -1.354 1.00 91.56 110 ILE A CA 1
ATOM 895 C C . ILE A 1 110 ? -15.754 1.703 -1.546 1.00 91.56 110 ILE A C 1
ATOM 897 O O . ILE A 1 110 ? -16.337 2.549 -0.885 1.00 91.56 110 ILE A O 1
ATOM 901 N N . LEU A 1 111 ? -14.874 2.055 -2.493 1.00 92.12 111 LEU A N 1
ATOM 902 C CA . LEU A 1 111 ? -14.557 3.470 -2.770 1.00 92.12 111 LEU A CA 1
ATOM 903 C C . LEU A 1 111 ? -15.800 4.301 -3.116 1.00 92.12 111 LEU A C 1
ATOM 905 O O . LEU A 1 111 ? -15.923 5.452 -2.699 1.00 92.12 111 LEU A O 1
ATOM 909 N N . GLN A 1 112 ? -16.700 3.736 -3.923 1.00 90.75 112 GLN A N 1
ATOM 910 C CA . GLN A 1 112 ? -17.855 4.455 -4.454 1.00 90.75 112 GLN A CA 1
ATOM 911 C C . GLN A 1 112 ? -18.988 4.623 -3.438 1.00 90.75 112 GLN A C 1
ATOM 913 O O . GLN A 1 112 ? -19.777 5.553 -3.596 1.00 90.75 112 GLN A O 1
ATOM 918 N N . SER A 1 113 ? -19.068 3.779 -2.405 1.00 88.19 113 SER A N 1
ATOM 919 C CA . SER A 1 113 ? -20.155 3.833 -1.418 1.00 88.19 113 SER A CA 1
ATOM 920 C C . SER A 1 113 ? -20.098 5.074 -0.524 1.00 88.19 113 SER A C 1
ATOM 922 O O . SER A 1 113 ? -21.145 5.612 -0.175 1.00 88.19 113 SER A O 1
ATOM 924 N N . GLY A 1 114 ? -18.896 5.566 -0.209 1.00 82.44 114 GLY A N 1
ATOM 925 C CA . GLY A 1 114 ? -18.693 6.755 0.627 1.00 82.44 114 GLY A CA 1
ATOM 926 C C . GLY A 1 114 ? -17.861 7.861 -0.017 1.00 82.44 114 GLY A C 1
ATOM 927 O O . GLY A 1 114 ? -17.483 8.806 0.664 1.00 82.44 114 GLY A O 1
ATOM 928 N N . SER A 1 115 ? -17.570 7.772 -1.323 1.00 85.75 115 SER A N 1
ATOM 929 C CA . SER A 1 115 ? -16.640 8.686 -2.016 1.00 85.75 115 SER A CA 1
ATOM 930 C C . SER A 1 115 ? -15.264 8.762 -1.341 1.00 85.75 115 SER A C 1
ATOM 932 O O . SER A 1 115 ? -14.651 9.828 -1.258 1.00 85.75 115 SER A O 1
ATOM 934 N N . TYR A 1 116 ? -14.783 7.619 -0.852 1.00 91.19 116 TYR A N 1
ATOM 935 C CA . TYR A 1 116 ? -13.511 7.527 -0.148 1.00 91.19 116 TYR A CA 1
ATOM 936 C C . TYR A 1 116 ? -12.338 7.757 -1.099 1.00 91.19 116 TYR A C 1
ATOM 938 O O . TYR A 1 116 ? -12.416 7.496 -2.302 1.00 91.19 116 TYR A O 1
ATOM 946 N N . TYR A 1 117 ? -11.219 8.225 -0.554 1.00 91.94 117 TYR A N 1
ATOM 947 C CA . TYR A 1 117 ? -10.013 8.461 -1.338 1.00 91.94 117 TYR A CA 1
ATOM 948 C C . TYR A 1 117 ? -9.265 7.163 -1.647 1.00 91.94 117 TYR A C 1
ATOM 950 O O . TYR A 1 117 ? -8.847 6.929 -2.786 1.00 91.94 117 TYR A O 1
ATOM 958 N N . LYS A 1 118 ? -9.091 6.319 -0.625 1.00 93.62 118 LYS A N 1
ATOM 959 C CA . LYS A 1 118 ? -8.366 5.049 -0.708 1.00 93.62 118 LYS A CA 1
ATOM 960 C C . LYS A 1 118 ? -9.002 3.984 0.172 1.00 93.62 118 LYS A C 1
ATOM 962 O O . LYS A 1 118 ? -9.603 4.295 1.194 1.00 93.62 118 LYS A O 1
ATOM 967 N N . VAL A 1 119 ? -8.799 2.735 -0.228 1.00 95.00 119 VAL A N 1
ATOM 968 C CA . VAL A 1 119 ? -9.051 1.538 0.573 1.00 95.00 119 VAL A CA 1
ATOM 969 C C . VAL A 1 119 ? -7.709 0.856 0.797 1.00 95.00 119 VAL A C 1
ATOM 971 O O . VAL A 1 119 ? -6.982 0.597 -0.165 1.00 95.00 119 VAL A O 1
ATOM 974 N N . ILE A 1 120 ? -7.372 0.610 2.056 1.00 95.31 120 ILE A N 1
ATOM 975 C CA . ILE A 1 120 ? -6.189 -0.128 2.483 1.00 95.31 120 ILE A CA 1
ATOM 976 C C . ILE A 1 120 ? -6.682 -1.398 3.161 1.00 95.31 120 ILE A C 1
ATOM 978 O O . ILE A 1 120 ? -7.383 -1.332 4.169 1.00 95.31 120 ILE A O 1
ATOM 982 N N . LEU A 1 121 ? -6.326 -2.541 2.594 1.00 96.19 121 LEU A N 1
ATOM 983 C CA . LEU A 1 121 ? -6.597 -3.845 3.170 1.00 96.19 121 LEU A CA 1
ATOM 984 C C . LEU A 1 121 ? -5.319 -4.379 3.804 1.00 96.19 121 LEU A C 1
ATOM 986 O O . LEU A 1 121 ? -4.253 -4.312 3.193 1.00 96.19 121 LEU A O 1
ATOM 990 N N . LEU A 1 122 ? -5.442 -4.874 5.025 1.00 96.62 122 LEU A N 1
ATOM 991 C CA . LEU A 1 122 ? -4.381 -5.452 5.830 1.00 96.62 122 LEU A CA 1
ATOM 992 C C . LEU A 1 122 ? -4.737 -6.920 6.063 1.00 96.62 122 LEU A C 1
ATOM 994 O O . LEU A 1 122 ? -5.750 -7.216 6.702 1.00 96.62 122 LEU A O 1
ATOM 998 N N . ASP A 1 123 ? -3.914 -7.838 5.570 1.00 96.38 123 ASP A N 1
ATOM 999 C CA . ASP A 1 123 ? -4.036 -9.231 5.974 1.00 96.38 123 ASP A CA 1
ATOM 1000 C C . ASP A 1 123 ? -3.644 -9.367 7.449 1.00 96.38 123 ASP A C 1
ATOM 1002 O O . ASP A 1 123 ? -2.739 -8.694 7.950 1.00 96.38 123 ASP A O 1
ATOM 1006 N N . LYS A 1 124 ? -4.309 -10.264 8.166 1.00 95.75 124 LYS A N 1
ATOM 1007 C CA . LYS A 1 124 ? -3.985 -10.593 9.551 1.00 95.75 124 LYS A CA 1
ATOM 1008 C C . LYS A 1 124 ? -2.512 -10.982 9.724 1.00 95.75 124 LYS A C 1
ATOM 1010 O O . LYS A 1 124 ? -1.942 -10.708 10.780 1.00 95.75 124 LYS A O 1
ATOM 1015 N N . SER A 1 125 ? -1.872 -11.560 8.702 1.00 95.38 125 SER A N 1
ATOM 1016 C CA . SER A 1 125 ? -0.444 -11.892 8.703 1.00 95.38 125 SER A CA 1
ATOM 1017 C C . SER A 1 125 ? 0.463 -10.681 8.917 1.00 95.38 125 SER A C 1
ATOM 1019 O O . SER A 1 125 ? 1.545 -10.843 9.477 1.00 95.38 125 SER A O 1
ATOM 1021 N N . VAL A 1 126 ? 0.023 -9.471 8.546 1.00 94.38 126 VAL A N 1
ATOM 1022 C CA . VAL A 1 126 ? 0.755 -8.220 8.801 1.00 94.38 126 VAL A CA 1
ATOM 1023 C C . VAL A 1 126 ? 1.035 -8.070 10.297 1.00 94.38 126 VAL A C 1
ATOM 1025 O O . VAL A 1 126 ? 2.097 -7.606 10.691 1.00 94.38 126 VAL A O 1
ATOM 1028 N N . PHE A 1 127 ? 0.136 -8.541 11.155 1.00 94.88 127 PHE A N 1
ATOM 1029 C CA . PHE A 1 127 ? 0.268 -8.441 12.605 1.00 94.88 127 PHE A CA 1
ATOM 1030 C C . PHE A 1 127 ? 0.998 -9.636 13.243 1.00 94.88 127 PHE A C 1
ATOM 1032 O O . PHE A 1 127 ? 1.128 -9.682 14.462 1.00 94.88 127 PHE A O 1
ATOM 1039 N N . ALA A 1 128 ? 1.498 -10.601 12.460 1.00 92.56 128 ALA A N 1
ATOM 1040 C CA . ALA A 1 128 ? 2.162 -11.801 12.987 1.00 92.56 128 ALA A CA 1
ATOM 1041 C C . ALA A 1 128 ? 3.490 -11.514 13.712 1.00 92.56 128 ALA A C 1
ATOM 1043 O O . ALA A 1 128 ? 3.977 -12.354 14.466 1.00 92.56 128 ALA A O 1
ATOM 1044 N N . VAL A 1 129 ? 4.076 -10.339 13.476 1.00 92.06 129 VAL A N 1
ATOM 1045 C CA . VAL A 1 129 ? 5.276 -9.844 14.166 1.00 92.06 129 VAL A CA 1
ATOM 1046 C C . VAL A 1 129 ? 4.994 -9.350 15.582 1.00 92.06 129 VAL A C 1
ATOM 1048 O O . VAL A 1 129 ? 5.929 -9.248 16.377 1.00 92.06 129 VAL A O 1
ATOM 1051 N N . LEU A 1 130 ? 3.732 -9.052 15.907 1.00 92.81 130 LEU A N 1
ATOM 1052 C CA . LEU A 1 130 ? 3.364 -8.542 17.221 1.00 92.81 130 LEU A CA 1
ATOM 1053 C C . LEU A 1 130 ? 3.614 -9.590 18.314 1.00 92.81 130 LEU A C 1
ATOM 1055 O O . LEU A 1 130 ? 3.449 -10.793 18.078 1.00 92.81 130 LEU A O 1
ATOM 1059 N N . PRO A 1 131 ? 3.980 -9.160 19.536 1.00 93.19 131 PRO A N 1
ATOM 1060 C CA . PRO A 1 131 ? 4.059 -10.054 20.682 1.00 93.19 131 PRO A CA 1
ATOM 1061 C C . PRO A 1 131 ? 2.702 -10.716 20.956 1.00 93.19 131 PRO A C 1
ATOM 1063 O O . PRO A 1 131 ? 1.651 -10.248 20.522 1.00 93.19 131 PRO A O 1
ATOM 1066 N N . SER A 1 132 ? 2.706 -11.801 21.732 1.00 93.25 132 SER A N 1
ATOM 1067 C CA . SER A 1 132 ? 1.469 -12.469 22.161 1.00 93.25 132 SER A CA 1
ATOM 1068 C C . SER A 1 132 ? 0.590 -11.596 23.062 1.00 93.25 132 SER A C 1
ATOM 1070 O O . SER A 1 132 ? -0.608 -11.849 23.163 1.00 93.25 132 SER A O 1
ATOM 1072 N N . GLU A 1 133 ? 1.180 -10.588 23.706 1.00 93.06 133 GLU A N 1
ATOM 1073 C CA . GLU A 1 133 ? 0.522 -9.635 24.598 1.00 93.06 133 GLU A CA 1
ATOM 1074 C C . GLU A 1 133 ? 0.968 -8.212 24.250 1.00 93.06 133 GLU A C 1
ATOM 1076 O O . GLU A 1 133 ? 2.162 -7.957 24.085 1.00 93.06 133 GLU A O 1
ATOM 1081 N N . ILE A 1 134 ? 0.011 -7.292 24.157 1.00 91.00 134 ILE A N 1
ATOM 1082 C CA . ILE A 1 134 ? 0.225 -5.878 23.845 1.00 91.00 134 ILE A CA 1
ATOM 1083 C C . ILE A 1 134 ? -0.160 -5.061 25.071 1.00 91.00 134 ILE A C 1
ATOM 1085 O O . ILE A 1 134 ? -1.236 -5.253 25.640 1.00 91.00 134 ILE A O 1
ATOM 1089 N N . THR A 1 135 ? 0.710 -4.133 25.463 1.00 86.44 135 THR A N 1
ATOM 1090 C CA . THR A 1 135 ? 0.438 -3.196 26.554 1.00 86.44 135 THR A CA 1
ATOM 1091 C C . THR A 1 135 ? 0.093 -1.833 25.975 1.00 86.44 135 THR A C 1
ATOM 1093 O O . THR A 1 135 ? 0.954 -1.177 25.397 1.00 86.44 135 THR A O 1
ATOM 1096 N N . ALA A 1 136 ? -1.152 -1.397 26.162 1.00 78.88 136 ALA A N 1
ATOM 1097 C CA . ALA A 1 136 ? -1.623 -0.069 25.786 1.00 78.88 136 ALA A CA 1
ATOM 1098 C C . ALA A 1 136 ? -1.973 0.714 27.060 1.00 78.88 136 ALA A C 1
ATOM 1100 O O . ALA A 1 136 ? -2.952 0.434 27.753 1.00 78.88 136 ALA A O 1
ATOM 1101 N N . GLY A 1 137 ? -1.133 1.688 27.418 1.00 79.06 137 GLY A N 1
ATOM 1102 C CA . GLY A 1 137 ? -1.265 2.407 28.686 1.00 79.06 137 GLY A CA 1
ATOM 1103 C C . GLY A 1 137 ? -1.013 1.495 29.893 1.00 79.06 137 GLY A C 1
ATOM 1104 O O . GLY A 1 137 ? 0.103 1.019 30.082 1.00 79.06 137 GLY A O 1
ATOM 1105 N N . ASN A 1 138 ? -2.040 1.277 30.722 1.00 79.00 138 ASN A N 1
ATOM 1106 C CA . ASN A 1 138 ? -1.962 0.434 31.926 1.00 79.00 138 ASN A CA 1
ATOM 1107 C C . ASN A 1 138 ? -2.581 -0.959 31.737 1.00 79.00 138 ASN A C 1
ATOM 1109 O O . ASN A 1 138 ? -2.631 -1.734 32.692 1.00 79.00 138 ASN A O 1
ATOM 1113 N N . GLU A 1 139 ? -3.086 -1.262 30.543 1.00 84.50 139 GLU A N 1
ATOM 1114 C CA . GLU A 1 139 ? -3.759 -2.522 30.251 1.00 84.50 139 GLU A CA 1
ATOM 1115 C C . GLU A 1 139 ? -2.890 -3.384 29.341 1.00 84.50 139 GLU A C 1
ATOM 1117 O O . GLU A 1 139 ? -2.348 -2.908 28.344 1.00 84.50 139 GLU A O 1
ATOM 1122 N N . THR A 1 140 ? -2.769 -4.661 29.696 1.00 89.44 140 THR A N 1
ATOM 1123 C CA . THR A 1 140 ? -2.125 -5.682 28.870 1.00 89.44 140 THR A CA 1
ATOM 1124 C C . THR A 1 140 ? -3.208 -6.622 28.371 1.00 89.44 140 THR A C 1
ATOM 1126 O O . THR A 1 140 ? -3.952 -7.188 29.173 1.00 89.44 140 THR A O 1
ATOM 1129 N N . GLN A 1 141 ? -3.307 -6.774 27.054 1.00 91.12 141 GLN A N 1
ATOM 1130 C CA . GLN A 1 141 ? -4.290 -7.635 26.402 1.00 91.12 141 GLN A CA 1
ATOM 1131 C C . GLN A 1 141 ? -3.584 -8.619 25.473 1.00 91.12 141 GLN A C 1
ATOM 1133 O O . GLN A 1 141 ? -2.576 -8.281 24.848 1.00 91.12 141 GLN A O 1
ATOM 1138 N N . ALA A 1 142 ? -4.099 -9.844 25.372 1.00 94.69 142 ALA A N 1
ATOM 1139 C CA . ALA A 1 142 ? -3.551 -10.808 24.430 1.00 94.69 142 ALA A CA 1
ATOM 1140 C C . ALA A 1 142 ? -3.910 -10.403 22.993 1.00 94.69 142 ALA A C 1
ATOM 1142 O O . ALA A 1 142 ? -5.051 -10.054 22.693 1.00 94.69 142 ALA A O 1
ATOM 1143 N N . THR A 1 143 ? -2.956 -10.517 22.072 1.00 93.62 143 THR A N 1
ATOM 1144 C CA . THR A 1 143 ? -3.146 -10.160 20.654 1.00 93.62 143 THR A CA 1
ATOM 1145 C C . THR A 1 143 ? -4.278 -10.966 20.011 1.00 93.62 143 THR A C 1
ATOM 1147 O O . THR A 1 143 ? -5.047 -10.448 19.204 1.00 93.62 143 THR A O 1
ATOM 1150 N N . ASN A 1 144 ? -4.441 -12.228 20.415 1.00 94.06 144 ASN A N 1
ATOM 1151 C CA . ASN A 1 144 ? -5.546 -13.069 19.952 1.00 94.06 144 ASN A CA 1
ATOM 1152 C C . ASN A 1 144 ? -6.912 -12.593 20.461 1.00 94.06 144 ASN A C 1
ATOM 1154 O O . ASN A 1 144 ? -7.890 -12.719 19.726 1.00 94.06 144 ASN A O 1
ATOM 1158 N N . ASP A 1 145 ? -6.982 -12.032 21.671 1.00 95.06 145 ASP A N 1
ATOM 1159 C CA . ASP A 1 145 ? -8.230 -11.502 22.226 1.00 95.06 145 ASP A CA 1
ATOM 1160 C C . ASP A 1 145 ? -8.652 -10.246 21.460 1.00 95.06 145 ASP A C 1
ATOM 1162 O O . ASP A 1 145 ? -9.821 -10.101 21.120 1.00 95.06 145 ASP A O 1
ATOM 1166 N N . LEU A 1 146 ? -7.695 -9.395 21.074 1.00 95.25 146 LEU A N 1
ATOM 1167 C CA . LEU A 1 146 ? -7.952 -8.247 20.198 1.00 95.25 146 LEU A CA 1
ATOM 1168 C C . LEU A 1 146 ? -8.527 -8.687 18.846 1.00 95.25 146 LEU A C 1
ATOM 1170 O O . LEU A 1 146 ? -9.519 -8.126 18.387 1.00 95.25 146 LEU A O 1
ATOM 1174 N N . PHE A 1 147 ? -7.969 -9.731 18.224 1.00 95.81 147 PHE A N 1
ATOM 1175 C CA . PHE A 1 147 ? -8.538 -10.289 16.992 1.00 95.81 147 PHE A CA 1
ATOM 1176 C C . PHE A 1 147 ? -9.916 -10.924 17.189 1.00 95.81 147 PHE A C 1
ATOM 1178 O O . PHE A 1 147 ? -10.737 -10.851 16.277 1.00 95.81 147 PHE A O 1
ATOM 1185 N N . ALA A 1 148 ? -10.177 -11.535 18.347 1.00 95.00 148 ALA A N 1
ATOM 1186 C CA . ALA A 1 148 ? -11.497 -12.057 18.683 1.00 95.00 148 ALA A CA 1
ATOM 1187 C C . ALA A 1 148 ? -12.519 -10.926 18.864 1.00 95.00 148 ALA A C 1
ATOM 1189 O O . ALA A 1 148 ? -13.648 -11.048 18.398 1.00 95.00 148 ALA A O 1
ATOM 1190 N N . ILE A 1 149 ? -12.113 -9.800 19.463 1.00 95.88 149 ILE A N 1
ATOM 1191 C CA . ILE A 1 149 ? -12.957 -8.605 19.560 1.00 95.88 149 ILE A CA 1
ATOM 1192 C C . ILE A 1 149 ? -13.297 -8.096 18.160 1.00 95.88 149 ILE A C 1
ATOM 1194 O O . ILE A 1 149 ? -14.467 -7.848 17.883 1.00 95.88 149 ILE A O 1
ATOM 1198 N N . LEU A 1 150 ? -12.301 -7.993 17.269 1.00 95.19 150 LEU A N 1
ATOM 1199 C CA . LEU A 1 150 ? -12.497 -7.532 15.892 1.00 95.19 150 LEU A CA 1
ATOM 1200 C C . LEU A 1 150 ? -13.475 -8.391 15.094 1.00 95.19 150 LEU A C 1
ATOM 1202 O O . LEU A 1 150 ? -14.242 -7.834 14.314 1.00 95.19 150 LEU A O 1
ATOM 1206 N N . SER A 1 151 ? -13.434 -9.712 15.254 1.00 94.19 151 SER A N 1
ATOM 1207 C CA . SER A 1 151 ? -14.261 -10.635 14.473 1.00 94.19 151 SER A CA 1
ATOM 1208 C C . SER A 1 151 ? -15.658 -10.865 15.052 1.00 94.19 151 SER A C 1
ATOM 1210 O O . SER A 1 151 ? -16.533 -11.344 14.332 1.00 94.19 151 SER A O 1
ATOM 1212 N N . ASP A 1 152 ? -15.890 -10.536 16.324 1.00 93.62 152 ASP A N 1
ATOM 1213 C CA . ASP A 1 152 ? -17.189 -10.719 16.966 1.00 93.62 152 ASP A CA 1
ATOM 1214 C C . ASP A 1 152 ? -18.119 -9.528 16.694 1.00 93.62 152 ASP A C 1
ATOM 1216 O O . ASP A 1 152 ? -17.992 -8.446 17.272 1.00 93.62 152 ASP A O 1
ATOM 1220 N N . THR A 1 153 ? -19.102 -9.758 15.823 1.00 89.56 153 THR A N 1
ATOM 1221 C CA . THR A 1 153 ? -20.119 -8.777 15.415 1.00 89.56 153 THR A CA 1
ATOM 1222 C C . THR A 1 153 ? -21.082 -8.392 16.542 1.00 89.56 153 THR A C 1
ATOM 1224 O O . THR A 1 153 ? -21.890 -7.484 16.365 1.00 89.56 153 THR A O 1
ATOM 1227 N N . ASN A 1 154 ? -21.045 -9.079 17.692 1.00 93.50 154 ASN A N 1
ATOM 1228 C CA . ASN A 1 154 ? -21.818 -8.685 18.872 1.00 93.50 154 ASN A CA 1
ATOM 1229 C C . ASN A 1 154 ? -21.172 -7.524 19.637 1.00 93.50 154 ASN A C 1
ATOM 1231 O O . ASN A 1 154 ? -21.865 -6.860 20.410 1.00 93.50 154 ASN A O 1
ATOM 1235 N N . ASN A 1 155 ? -19.873 -7.278 19.436 1.00 94.75 155 ASN A N 1
ATOM 1236 C CA . ASN A 1 155 ? -19.194 -6.127 20.019 1.00 94.75 155 ASN A CA 1
ATOM 1237 C C . ASN A 1 155 ? -19.602 -4.844 19.297 1.00 94.75 155 ASN A C 1
ATOM 1239 O O . ASN A 1 155 ? -19.854 -4.828 18.089 1.00 94.75 155 ASN A O 1
ATOM 1243 N N . SER A 1 156 ? -19.635 -3.743 20.041 1.00 95.25 156 SER A N 1
ATOM 1244 C CA . SER A 1 156 ? -19.920 -2.432 19.466 1.00 95.25 156 SER A CA 1
ATOM 1245 C C . SER A 1 156 ? -18.823 -1.997 18.487 1.00 95.25 156 SER A C 1
ATOM 1247 O O . SER A 1 156 ? -17.665 -2.418 18.582 1.00 95.25 156 SER A O 1
ATOM 1249 N N . PHE A 1 157 ? -19.176 -1.109 17.552 1.00 95.12 157 PHE A N 1
ATOM 1250 C CA . PHE A 1 157 ? -18.200 -0.494 16.648 1.00 95.12 157 PHE A CA 1
ATOM 1251 C C . PHE A 1 157 ? -17.042 0.148 17.423 1.00 95.12 157 PHE A C 1
ATOM 1253 O O . PHE A 1 157 ? -15.887 -0.048 17.055 1.00 95.12 157 PHE A O 1
ATOM 1260 N N . ASP A 1 158 ? -17.341 0.859 18.513 1.00 95.50 158 ASP A N 1
ATOM 1261 C CA . ASP A 1 158 ? -16.335 1.559 19.315 1.00 95.50 158 ASP A CA 1
ATOM 1262 C C . ASP A 1 158 ? -15.334 0.584 19.954 1.00 95.50 158 ASP A C 1
ATOM 1264 O O . ASP A 1 158 ? -14.127 0.810 19.886 1.00 95.50 158 ASP A O 1
ATOM 1268 N N . GLU A 1 159 ? -15.802 -0.540 20.506 1.00 95.38 159 GLU A N 1
ATOM 1269 C CA . GLU A 1 159 ? -14.929 -1.580 21.075 1.00 95.38 159 GLU A CA 1
ATOM 1270 C C . GLU A 1 159 ? -14.010 -2.196 20.011 1.00 95.38 159 GLU A C 1
ATOM 1272 O O . GLU A 1 159 ? -12.804 -2.344 20.228 1.00 95.38 159 GLU A O 1
ATOM 1277 N N . ARG A 1 160 ? -14.554 -2.498 18.826 1.00 96.62 160 ARG A N 1
ATOM 1278 C CA . ARG A 1 160 ? -13.783 -3.040 17.696 1.00 96.62 160 ARG A CA 1
ATOM 1279 C C . ARG A 1 160 ? -12.793 -2.017 17.145 1.00 96.62 160 ARG A C 1
ATOM 1281 O O . ARG A 1 160 ? -11.645 -2.358 16.865 1.00 96.62 160 ARG A O 1
ATOM 1288 N N . ALA A 1 161 ? -13.188 -0.750 17.056 1.00 96.06 161 ALA A N 1
ATOM 1289 C CA . ALA A 1 161 ? -12.317 0.343 16.641 1.00 96.06 161 ALA A CA 1
ATOM 1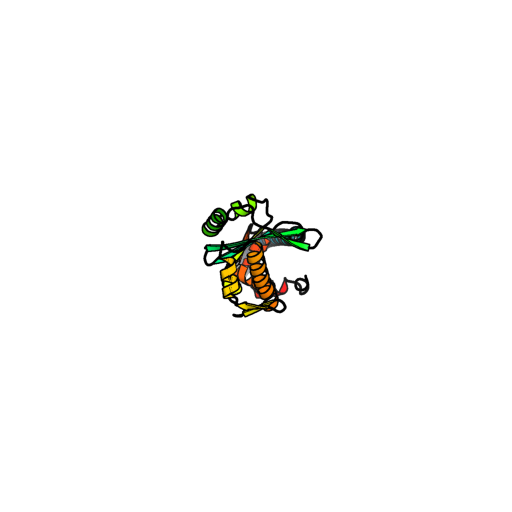290 C C . ALA A 1 161 ? -11.151 0.550 17.621 1.00 96.06 161 ALA A C 1
ATOM 1292 O O . ALA A 1 161 ? -10.014 0.734 17.182 1.00 96.06 161 ALA A O 1
ATOM 1293 N N . ILE A 1 162 ? -11.398 0.444 18.931 1.00 94.38 162 ILE A N 1
ATOM 1294 C CA . ILE A 1 162 ? -10.349 0.488 19.959 1.00 94.38 162 ILE A CA 1
ATOM 1295 C C . ILE A 1 162 ? -9.388 -0.691 19.787 1.00 94.38 162 ILE A C 1
ATOM 1297 O O . ILE A 1 162 ? -8.174 -0.473 19.732 1.00 94.38 162 ILE A O 1
ATOM 1301 N N . ALA A 1 163 ? -9.899 -1.915 19.624 1.00 95.38 163 ALA A N 1
ATOM 1302 C CA . ALA A 1 163 ? -9.057 -3.092 19.412 1.00 95.38 163 ALA A CA 1
ATOM 1303 C C . ALA A 1 163 ? -8.190 -2.958 18.147 1.00 95.38 163 ALA A C 1
ATOM 1305 O O . ALA A 1 163 ? -6.986 -3.222 18.176 1.00 95.38 163 ALA A O 1
ATOM 1306 N N . PHE A 1 164 ? -8.773 -2.459 17.053 1.00 95.62 164 PHE A N 1
ATOM 1307 C CA . PHE A 1 164 ? -8.056 -2.211 15.804 1.00 95.62 164 PHE A CA 1
ATOM 1308 C C . PHE A 1 164 ? -6.968 -1.145 15.974 1.00 95.62 164 PHE A C 1
ATOM 1310 O O . PHE A 1 164 ? -5.826 -1.352 15.566 1.00 95.62 164 PHE A O 1
ATOM 1317 N N . SER A 1 165 ? -7.300 -0.016 16.609 1.00 92.81 165 SER A N 1
ATOM 1318 C CA . SER A 1 165 ? -6.339 1.064 16.863 1.00 92.81 165 SER A CA 1
ATOM 1319 C C . SER A 1 165 ? -5.182 0.606 17.753 1.00 92.81 165 SER A C 1
ATOM 1321 O O . SER A 1 165 ? -4.042 1.007 17.525 1.00 92.81 165 SER A O 1
ATOM 1323 N N . THR A 1 166 ? -5.451 -0.290 18.706 1.00 94.00 166 THR A N 1
ATOM 1324 C CA . THR A 1 166 ? -4.443 -0.895 19.584 1.00 94.00 166 THR A CA 1
ATOM 1325 C C . THR A 1 166 ? -3.467 -1.763 18.791 1.00 94.00 166 THR A C 1
ATOM 1327 O O . THR A 1 166 ? -2.256 -1.586 18.914 1.00 94.00 166 THR A O 1
ATOM 1330 N N . LEU A 1 167 ? -3.973 -2.638 17.913 1.00 94.38 167 LEU A N 1
ATOM 1331 C CA . LEU A 1 167 ? -3.139 -3.467 17.032 1.00 94.38 167 LEU A CA 1
ATOM 1332 C C . LEU A 1 167 ? -2.289 -2.614 16.084 1.00 94.38 167 LEU A C 1
ATOM 1334 O O . LEU A 1 167 ? -1.098 -2.872 15.914 1.00 94.38 167 LEU A O 1
ATOM 1338 N N . LEU A 1 168 ? -2.884 -1.580 15.484 1.00 92.06 168 LEU A N 1
ATOM 1339 C CA . LEU A 1 168 ? -2.182 -0.701 14.551 1.00 92.06 168 LEU A CA 1
ATOM 1340 C C . LEU A 1 168 ? -1.109 0.147 15.251 1.00 92.06 168 LEU A C 1
ATOM 1342 O O . LEU A 1 168 ? -0.024 0.337 14.701 1.00 92.06 168 LEU A O 1
ATOM 1346 N N . SER A 1 169 ? -1.389 0.621 16.468 1.00 90.50 169 SER A N 1
ATOM 1347 C CA . SER A 1 169 ? -0.432 1.390 17.272 1.00 90.50 169 SER A CA 1
ATOM 1348 C C . SER A 1 169 ? 0.746 0.516 17.694 1.00 90.50 169 SER A C 1
ATOM 1350 O O . SER A 1 169 ? 1.889 0.904 17.473 1.00 90.50 169 SER A O 1
ATOM 1352 N N . ALA A 1 170 ? 0.485 -0.700 18.185 1.00 91.69 170 ALA A N 1
ATOM 1353 C CA . ALA A 1 170 ? 1.532 -1.662 18.527 1.00 91.69 170 ALA A CA 1
ATOM 1354 C C . ALA A 1 170 ? 2.415 -2.011 17.318 1.00 91.69 170 ALA A C 1
ATOM 1356 O O . ALA A 1 170 ? 3.637 -2.071 17.435 1.00 91.69 170 ALA A O 1
ATOM 1357 N N . LEU A 1 171 ? 1.808 -2.175 16.137 1.00 91.31 171 LEU A N 1
ATOM 1358 C CA . LEU A 1 171 ? 2.544 -2.433 14.899 1.00 91.31 171 LEU A CA 1
ATOM 1359 C C . LEU A 1 171 ? 3.448 -1.257 14.523 1.00 91.31 171 LEU A C 1
ATOM 1361 O O . LEU A 1 171 ? 4.616 -1.445 14.179 1.00 91.31 171 LEU A O 1
ATOM 1365 N N . SER A 1 172 ? 2.913 -0.039 14.615 1.00 88.38 172 SER A N 1
ATOM 1366 C CA . SER A 1 172 ? 3.664 1.180 14.333 1.00 88.38 172 SER A CA 1
ATOM 1367 C C . SER A 1 172 ? 4.804 1.405 15.329 1.00 88.38 172 SER A C 1
ATOM 1369 O O . SER A 1 172 ? 5.862 1.883 14.929 1.00 88.38 172 SER A O 1
ATOM 1371 N N . GLU A 1 173 ? 4.615 1.080 16.607 1.00 87.19 173 GLU A N 1
ATOM 1372 C CA . GLU A 1 173 ? 5.651 1.209 17.636 1.00 87.19 173 GLU A CA 1
ATOM 1373 C C . GLU A 1 173 ? 6.770 0.179 17.470 1.00 87.19 173 GLU A C 1
ATOM 1375 O O . GLU A 1 173 ? 7.943 0.515 17.638 1.00 87.19 173 GLU A O 1
ATOM 1380 N N . GLN A 1 174 ? 6.421 -1.065 17.138 1.00 85.75 174 GLN A N 1
ATOM 1381 C CA . GLN A 1 174 ? 7.389 -2.153 17.055 1.00 85.75 174 GLN A CA 1
ATOM 1382 C C . GLN A 1 174 ? 8.227 -2.101 15.773 1.00 85.75 174 GLN A C 1
ATOM 1384 O O . GLN A 1 174 ? 9.449 -2.228 15.832 1.00 85.75 174 GLN A O 1
ATOM 1389 N N . GLU A 1 175 ? 7.579 -1.926 14.621 1.00 85.06 175 GLU A N 1
ATOM 1390 C CA . GLU A 1 175 ? 8.222 -2.095 13.312 1.00 85.06 175 GLU A CA 1
ATOM 1391 C C . GLU A 1 175 ? 8.245 -0.801 12.476 1.00 85.06 175 GLU A C 1
ATOM 1393 O O . GLU A 1 175 ? 9.031 -0.654 11.534 1.00 85.06 175 GLU A O 1
ATOM 1398 N N . GLY A 1 176 ? 7.396 0.171 12.819 1.00 82.25 176 GLY A N 1
ATOM 1399 C CA . GLY A 1 176 ? 7.268 1.429 12.087 1.00 82.25 176 GLY A CA 1
ATOM 1400 C C . GLY A 1 176 ? 6.621 1.290 10.704 1.00 82.25 176 GLY A C 1
ATOM 1401 O O . GLY A 1 176 ? 6.216 0.222 10.247 1.00 82.25 176 GLY A O 1
ATOM 1402 N N . MET A 1 177 ? 6.526 2.412 9.986 1.00 73.44 177 MET A N 1
ATOM 1403 C CA . MET A 1 177 ? 5.862 2.454 8.674 1.00 73.44 177 MET A CA 1
ATOM 1404 C C . MET A 1 177 ? 6.589 1.685 7.563 1.00 73.44 177 MET A C 1
ATOM 1406 O O . MET A 1 177 ? 5.955 1.325 6.570 1.00 73.44 177 MET A O 1
ATOM 1410 N N . PHE A 1 178 ? 7.899 1.440 7.689 1.00 80.69 178 PHE A N 1
ATOM 1411 C CA . PHE A 1 178 ? 8.633 0.681 6.672 1.00 80.69 178 PHE A CA 1
ATOM 1412 C C . PHE A 1 178 ? 8.095 -0.746 6.548 1.00 80.69 178 PHE A C 1
ATOM 1414 O O . PHE A 1 178 ? 7.948 -1.249 5.437 1.00 80.69 178 PHE A O 1
ATOM 1421 N N . TYR A 1 179 ? 7.714 -1.352 7.670 1.00 86.31 179 TYR A N 1
ATOM 1422 C CA . TYR A 1 179 ? 7.152 -2.691 7.683 1.00 86.31 179 TYR A CA 1
ATOM 1423 C C . TYR A 1 179 ? 5.831 -2.786 6.912 1.00 86.31 179 TYR A C 1
ATOM 1425 O O . TYR A 1 179 ? 5.645 -3.685 6.100 1.00 86.31 179 TYR A O 1
ATOM 1433 N N . VAL A 1 180 ? 4.944 -1.797 7.042 1.00 85.94 180 VAL A N 1
ATOM 1434 C CA . VAL A 1 180 ? 3.704 -1.750 6.242 1.00 85.94 180 VAL A CA 1
ATOM 1435 C C . VAL A 1 180 ? 4.013 -1.684 4.739 1.00 85.94 180 VAL A C 1
ATOM 1437 O O . VAL A 1 180 ? 3.302 -2.271 3.925 1.00 85.94 180 VAL A O 1
ATOM 1440 N N . LEU A 1 181 ? 5.098 -1.007 4.348 1.00 86.00 181 LEU A N 1
ATOM 1441 C CA . LEU A 1 181 ? 5.525 -0.934 2.949 1.00 86.00 181 LEU A CA 1
ATOM 1442 C C . LEU A 1 181 ? 6.167 -2.237 2.464 1.00 86.00 181 LEU A C 1
ATOM 1444 O O . LEU A 1 181 ? 5.941 -2.614 1.314 1.00 86.00 181 LEU A O 1
ATOM 1448 N N . SER A 1 182 ? 6.929 -2.940 3.307 1.00 88.25 182 SER A N 1
ATOM 1449 C CA . SER A 1 182 ? 7.424 -4.273 2.955 1.00 88.25 182 SER A CA 1
ATOM 1450 C C . SER A 1 182 ? 6.279 -5.271 2.826 1.00 88.25 182 SER A C 1
ATOM 1452 O O . SER A 1 182 ? 6.244 -6.036 1.868 1.00 88.25 182 SER A O 1
ATOM 1454 N N . GLU A 1 183 ? 5.287 -5.199 3.711 1.00 93.00 183 GLU A N 1
ATOM 1455 C CA . GLU A 1 183 ? 4.097 -6.044 3.646 1.00 93.00 183 GLU A CA 1
ATOM 1456 C C . GLU A 1 183 ? 3.218 -5.721 2.430 1.00 93.00 183 GLU A C 1
ATOM 1458 O O . GLU A 1 183 ? 2.639 -6.625 1.828 1.00 93.00 183 GLU A O 1
ATOM 1463 N N . PHE A 1 184 ? 3.199 -4.462 1.979 1.00 92.75 184 PHE A N 1
ATOM 1464 C CA . PHE A 1 184 ? 2.619 -4.091 0.687 1.00 92.75 184 PHE A CA 1
ATOM 1465 C C . PHE A 1 184 ? 3.341 -4.760 -0.489 1.00 92.75 184 PHE A C 1
ATOM 1467 O O . PHE A 1 184 ? 2.688 -5.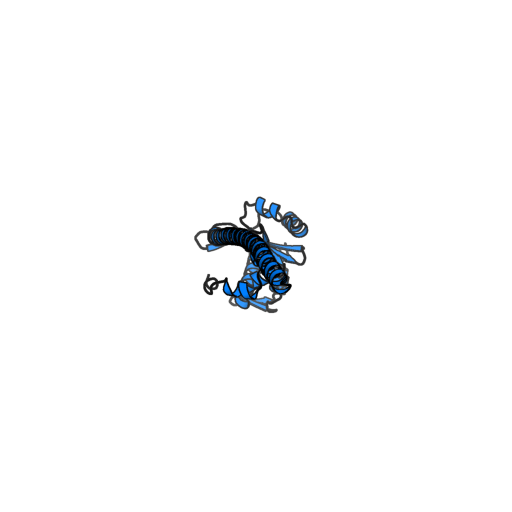287 -1.388 1.00 92.75 184 PHE A O 1
ATOM 1474 N N . GLN A 1 185 ? 4.677 -4.789 -0.489 1.00 90.75 185 GLN A N 1
ATOM 1475 C CA . GLN A 1 185 ? 5.440 -5.502 -1.522 1.00 90.75 185 GLN A CA 1
ATOM 1476 C C . GLN A 1 185 ? 5.250 -7.025 -1.454 1.00 90.75 185 GLN A C 1
ATOM 1478 O O . GLN A 1 185 ? 5.282 -7.686 -2.490 1.00 90.75 185 GLN A O 1
ATOM 1483 N N . ASN A 1 186 ? 5.019 -7.573 -0.258 1.00 92.19 186 ASN A N 1
ATOM 1484 C CA . ASN A 1 186 ? 4.741 -8.994 -0.049 1.00 92.19 186 ASN A CA 1
ATOM 1485 C C . ASN A 1 186 ? 3.294 -9.391 -0.402 1.00 92.19 186 ASN A C 1
ATOM 1487 O O . ASN A 1 186 ? 2.984 -10.579 -0.420 1.00 92.19 186 ASN A O 1
ATOM 1491 N N . GLY A 1 187 ? 2.417 -8.424 -0.698 1.00 92.56 187 GLY A N 1
ATOM 1492 C CA . GLY A 1 187 ? 1.006 -8.660 -1.022 1.00 92.56 187 GLY A CA 1
ATOM 1493 C C . GLY A 1 187 ? 0.083 -8.816 0.191 1.00 92.56 187 GLY A C 1
ATOM 1494 O O . GLY A 1 187 ? -1.111 -9.032 0.007 1.00 92.56 187 GLY A O 1
ATOM 1495 N N . ASN A 1 188 ? 0.605 -8.657 1.409 1.00 94.75 188 ASN A N 1
ATOM 1496 C CA . ASN A 1 188 ? -0.167 -8.714 2.654 1.00 94.75 188 ASN A CA 1
ATOM 1497 C C . ASN A 1 188 ? -0.858 -7.377 2.970 1.00 94.75 188 ASN A C 1
ATOM 1499 O O . ASN A 1 188 ? -1.748 -7.314 3.813 1.00 94.75 188 ASN A O 1
ATOM 1503 N N . VAL A 1 189 ? -0.468 -6.299 2.282 1.00 95.44 189 VAL A N 1
ATOM 1504 C CA . VAL A 1 189 ? -1.182 -5.018 2.284 1.00 95.44 189 VAL A CA 1
ATOM 1505 C C . VAL A 1 189 ? -1.600 -4.670 0.863 1.00 95.44 189 VAL A C 1
ATOM 1507 O O . VAL A 1 189 ? -0.770 -4.600 -0.042 1.00 95.44 189 VAL A O 1
ATOM 1510 N N . VAL A 1 190 ? -2.883 -4.383 0.661 1.00 95.06 190 VAL A N 1
ATOM 1511 C CA . VAL A 1 190 ? -3.425 -3.972 -0.638 1.00 95.06 190 VAL A CA 1
ATOM 1512 C C . VAL A 1 190 ? -3.913 -2.535 -0.552 1.00 95.06 190 VAL A C 1
ATOM 1514 O O . VAL A 1 190 ? -4.690 -2.182 0.327 1.00 95.06 190 VAL A O 1
ATOM 1517 N N . ILE A 1 191 ? -3.477 -1.689 -1.488 1.00 94.25 191 ILE A N 1
ATOM 1518 C CA . ILE A 1 191 ? -3.881 -0.279 -1.559 1.00 94.25 191 ILE A CA 1
ATOM 1519 C C . ILE A 1 191 ? -4.614 -0.028 -2.873 1.00 94.25 191 ILE A C 1
ATOM 1521 O O . ILE A 1 191 ? -4.048 -0.174 -3.961 1.00 94.25 191 ILE A O 1
ATOM 1525 N N . TYR A 1 192 ? -5.866 0.412 -2.770 1.00 94.38 192 TYR A N 1
ATOM 1526 C CA . TYR A 1 192 ? -6.737 0.697 -3.902 1.00 94.38 192 TYR A CA 1
ATOM 1527 C C . TYR A 1 192 ? -7.250 2.155 -3.871 1.00 94.38 192 TYR A C 1
ATOM 1529 O O . TYR A 1 192 ? -7.643 2.637 -2.813 1.00 94.38 192 TYR A O 1
ATOM 1537 N N . PRO A 1 193 ? -7.255 2.895 -5.000 1.00 93.44 193 PRO A N 1
ATOM 1538 C CA . PRO A 1 193 ? -6.720 2.495 -6.295 1.00 93.44 193 PRO A CA 1
ATOM 1539 C C . PRO A 1 193 ? -5.182 2.529 -6.308 1.00 93.44 193 PRO A C 1
ATOM 1541 O O . PRO A 1 193 ? -4.548 3.387 -5.679 1.00 93.44 193 PRO A O 1
ATOM 1544 N N . LYS A 1 194 ? -4.584 1.608 -7.075 1.00 92.38 194 LYS A N 1
ATOM 1545 C CA . LYS A 1 194 ? -3.127 1.485 -7.228 1.00 92.38 194 LYS A CA 1
ATOM 1546 C C . LYS A 1 194 ? -2.591 2.531 -8.212 1.00 92.38 194 LYS A C 1
ATOM 1548 O O . LYS A 1 194 ? -2.716 2.372 -9.432 1.00 92.38 194 LYS A O 1
ATOM 1553 N N . THR A 1 195 ? -2.004 3.596 -7.671 1.00 91.19 195 THR A N 1
ATOM 1554 C CA . THR A 1 195 ? -1.401 4.702 -8.437 1.00 91.19 195 THR A CA 1
ATOM 1555 C C . THR A 1 195 ? -0.024 4.322 -8.998 1.00 91.19 195 THR A C 1
ATOM 1557 O O . THR A 1 195 ? 0.493 3.239 -8.705 1.00 91.19 195 THR A O 1
ATOM 1560 N N . MET A 1 196 ? 0.587 5.182 -9.821 1.00 89.38 196 MET A N 1
ATOM 1561 C CA . MET A 1 196 ? 1.919 4.913 -10.379 1.00 89.38 196 MET A CA 1
ATOM 1562 C C . MET A 1 196 ? 2.977 4.842 -9.280 1.00 89.38 196 MET A C 1
ATOM 1564 O O . MET A 1 196 ? 3.866 4.000 -9.370 1.00 89.38 196 MET A O 1
ATOM 1568 N N . PHE A 1 197 ? 2.848 5.641 -8.214 1.00 89.69 197 PHE A N 1
ATOM 1569 C CA . PHE A 1 197 ? 3.701 5.511 -7.028 1.00 89.69 197 PHE A CA 1
ATOM 1570 C C . PHE A 1 197 ? 3.713 4.083 -6.470 1.00 89.69 197 PHE A C 1
ATOM 1572 O O . PHE A 1 197 ? 4.777 3.478 -6.382 1.00 89.69 197 PHE A O 1
ATOM 1579 N N . PHE A 1 198 ? 2.545 3.504 -6.183 1.00 90.94 198 PHE A N 1
ATOM 1580 C CA . PHE A 1 198 ? 2.451 2.155 -5.615 1.00 90.94 198 PHE A CA 1
ATOM 1581 C C . PHE A 1 198 ? 2.901 1.052 -6.588 1.00 90.94 198 PHE A C 1
ATOM 1583 O O . PHE A 1 198 ? 3.442 0.038 -6.158 1.00 90.94 198 PHE A O 1
ATOM 1590 N N . ARG A 1 199 ? 2.731 1.246 -7.904 1.00 91.56 199 ARG A N 1
ATOM 1591 C CA . ARG A 1 199 ? 3.258 0.318 -8.928 1.00 91.56 199 ARG A CA 1
ATOM 1592 C C . ARG A 1 199 ? 4.782 0.335 -8.997 1.00 91.56 199 ARG A C 1
ATOM 1594 O O . ARG A 1 199 ? 5.408 -0.714 -9.104 1.00 91.56 199 ARG A O 1
ATOM 1601 N N . VAL A 1 200 ? 5.377 1.528 -8.952 1.00 89.75 200 VAL A N 1
ATOM 1602 C CA . VAL A 1 200 ? 6.835 1.673 -8.906 1.00 89.75 200 VAL A CA 1
ATOM 1603 C C . VAL A 1 200 ? 7.363 1.094 -7.600 1.00 89.75 200 VAL A C 1
ATOM 1605 O O . VAL A 1 200 ? 8.325 0.336 -7.636 1.00 89.75 200 VAL A O 1
ATOM 1608 N N . LEU A 1 201 ? 6.701 1.386 -6.477 1.00 88.88 201 LEU A N 1
ATOM 1609 C CA . LEU A 1 201 ? 7.074 0.875 -5.163 1.00 88.88 201 LEU A CA 1
ATOM 1610 C C . LEU A 1 201 ? 7.143 -0.654 -5.150 1.00 88.88 201 LEU A C 1
ATOM 1612 O O . LEU A 1 201 ? 8.143 -1.190 -4.705 1.00 88.88 201 LEU A O 1
ATOM 1616 N N . GLU A 1 202 ? 6.152 -1.351 -5.704 1.00 89.62 202 GLU A N 1
ATOM 1617 C CA . GLU A 1 202 ? 6.141 -2.821 -5.818 1.00 89.62 202 GLU A CA 1
ATOM 1618 C C . GLU A 1 202 ? 7.327 -3.389 -6.621 1.00 89.62 202 GLU A C 1
ATOM 1620 O O . GLU A 1 202 ? 7.777 -4.502 -6.372 1.00 89.62 202 GLU A O 1
ATOM 1625 N N . SER A 1 203 ? 7.861 -2.623 -7.575 1.00 88.25 203 SER A N 1
ATOM 1626 C CA . SER A 1 203 ? 8.974 -3.054 -8.434 1.00 88.25 203 SER A CA 1
ATOM 1627 C C . SER A 1 203 ? 10.356 -2.681 -7.886 1.00 88.25 203 SER A C 1
ATOM 1629 O O . SER A 1 203 ? 11.374 -3.108 -8.438 1.00 88.25 203 SER A O 1
ATOM 1631 N N . LEU A 1 204 ? 10.425 -1.840 -6.851 1.00 87.50 204 LEU A N 1
ATOM 1632 C CA . LEU A 1 204 ? 11.687 -1.377 -6.283 1.00 87.50 204 LEU A CA 1
ATOM 1633 C C . LEU A 1 204 ? 12.244 -2.392 -5.275 1.00 87.50 204 LEU A C 1
ATOM 1635 O O . LEU A 1 204 ? 11.500 -2.884 -4.429 1.00 87.50 204 LEU A O 1
ATOM 1639 N N . PRO A 1 205 ? 13.563 -2.659 -5.279 1.00 87.06 205 PRO A N 1
ATOM 1640 C CA . PRO A 1 205 ? 14.185 -3.436 -4.214 1.00 87.06 205 PRO A CA 1
ATOM 1641 C C . PRO A 1 205 ? 13.939 -2.785 -2.845 1.00 87.06 205 PRO A C 1
ATOM 1643 O O . PRO A 1 205 ? 14.142 -1.578 -2.707 1.00 87.06 205 PRO A O 1
ATOM 1646 N N . LEU A 1 206 ? 13.608 -3.580 -1.821 1.00 80.19 206 LEU A N 1
ATOM 1647 C CA . LEU A 1 206 ? 13.393 -3.109 -0.438 1.00 80.19 206 LEU A CA 1
ATOM 1648 C C . LEU A 1 206 ? 14.504 -2.169 0.053 1.00 80.19 206 LEU A C 1
ATOM 1650 O O . LEU A 1 206 ? 14.234 -1.076 0.540 1.00 80.19 206 LEU A O 1
ATOM 1654 N N . SER A 1 207 ? 15.763 -2.535 -0.214 1.00 81.81 207 SER A N 1
ATOM 1655 C CA . SER A 1 207 ? 16.948 -1.743 0.163 1.00 81.81 207 SER A CA 1
ATOM 1656 C C . SER A 1 207 ? 17.003 -0.324 -0.426 1.00 81.81 207 SER A C 1
ATOM 1658 O O . SER A 1 207 ? 17.819 0.500 -0.002 1.00 81.81 207 SER A O 1
ATOM 1660 N N . TRP A 1 208 ? 16.205 -0.038 -1.457 1.00 80.69 208 TRP A N 1
ATOM 1661 C CA . TRP A 1 208 ? 16.078 1.292 -2.050 1.00 80.69 208 TRP A CA 1
ATOM 1662 C C . TRP A 1 208 ? 14.916 2.062 -1.425 1.00 80.69 208 TRP A C 1
ATOM 1664 O O . TRP A 1 208 ? 15.029 3.274 -1.259 1.00 80.69 208 TRP A O 1
ATOM 1674 N N . VAL A 1 209 ? 13.841 1.367 -1.046 1.00 74.38 209 VAL A N 1
ATOM 1675 C CA . VAL A 1 209 ? 12.681 1.949 -0.356 1.00 74.38 209 VAL A CA 1
ATOM 1676 C C . VAL A 1 209 ? 13.090 2.517 1.003 1.00 74.38 209 VAL A C 1
ATOM 1678 O O . VAL A 1 209 ? 12.729 3.653 1.303 1.00 74.38 209 VAL A O 1
ATOM 1681 N N . ASP A 1 210 ? 13.950 1.811 1.743 1.00 68.62 210 ASP A N 1
ATOM 1682 C CA . ASP A 1 210 ? 14.545 2.277 3.010 1.00 68.62 210 ASP A CA 1
ATOM 1683 C C . ASP A 1 210 ? 15.167 3.678 2.912 1.00 68.62 210 ASP A C 1
ATOM 1685 O O . ASP A 1 210 ? 15.172 4.452 3.865 1.00 68.62 210 ASP A O 1
ATOM 1689 N N . LYS A 1 211 ? 15.710 4.028 1.740 1.00 71.31 211 LYS A N 1
ATOM 1690 C CA . LYS A 1 211 ? 16.392 5.311 1.511 1.00 71.31 211 LYS A CA 1
ATOM 1691 C C . LYS A 1 211 ? 15.448 6.430 1.080 1.00 71.31 211 LYS A C 1
ATOM 1693 O O . LYS A 1 211 ? 15.863 7.587 1.059 1.00 71.31 211 LYS A O 1
ATOM 1698 N N . LEU A 1 212 ? 14.225 6.091 0.673 1.00 65.00 212 LEU A N 1
ATOM 1699 C CA . LEU A 1 212 ? 13.234 7.034 0.154 1.00 65.00 212 LEU A CA 1
ATOM 1700 C C . LEU A 1 212 ? 12.326 7.594 1.246 1.00 65.00 212 LEU A C 1
ATOM 1702 O O . LEU A 1 212 ? 11.763 8.668 1.049 1.00 65.00 212 LEU A O 1
ATOM 1706 N N . ILE A 1 213 ? 12.196 6.905 2.380 1.00 61.84 213 ILE A N 1
ATOM 1707 C CA . ILE A 1 213 ? 11.424 7.381 3.527 1.00 61.84 213 ILE A CA 1
ATOM 1708 C C . ILE A 1 213 ? 12.351 8.267 4.365 1.00 61.84 213 ILE A C 1
ATOM 1710 O O . ILE A 1 213 ? 13.285 7.762 4.987 1.00 61.84 213 ILE A O 1
ATOM 1714 N N . PRO A 1 214 ? 12.158 9.597 4.390 1.00 53.59 214 PRO A N 1
ATOM 1715 C CA . PRO A 1 214 ? 12.956 10.454 5.249 1.00 53.59 214 PRO A CA 1
ATOM 1716 C C . PRO A 1 214 ? 12.671 10.093 6.711 1.00 53.59 214 PRO A C 1
ATOM 1718 O O . PRO A 1 214 ? 11.510 9.917 7.080 1.00 53.59 214 PRO A O 1
ATOM 1721 N N . ASN A 1 215 ? 13.699 10.109 7.564 1.00 48.19 215 ASN A N 1
ATOM 1722 C CA . ASN A 1 215 ? 13.613 9.880 9.019 1.00 48.19 215 ASN A CA 1
ATOM 1723 C C . ASN A 1 215 ? 12.585 10.770 9.775 1.00 48.19 215 ASN A C 1
ATOM 1725 O O . ASN A 1 215 ? 12.439 10.634 10.982 1.00 48.19 215 ASN A O 1
ATOM 1729 N N . GLY A 1 216 ? 11.895 11.700 9.099 1.00 42.53 216 GLY A N 1
ATOM 1730 C CA . GLY A 1 216 ? 10.889 12.613 9.654 1.00 42.53 216 GLY A CA 1
ATOM 1731 C C . GLY A 1 216 ? 9.425 12.194 9.463 1.00 42.53 216 GLY A C 1
ATOM 1732 O O . GLY A 1 216 ? 8.542 12.948 9.848 1.00 42.53 216 GLY A O 1
ATOM 1733 N N . PHE A 1 217 ? 9.141 11.025 8.881 1.00 42.03 217 PHE A N 1
ATOM 1734 C CA . PHE A 1 217 ? 7.784 10.449 8.869 1.00 42.03 217 PHE A CA 1
ATOM 1735 C C . PHE A 1 217 ? 7.442 9.681 10.167 1.00 42.03 217 PHE A C 1
ATOM 1737 O O . PHE A 1 217 ? 6.330 9.191 10.311 1.00 42.03 217 PHE A O 1
ATOM 1744 N N . VAL A 1 218 ? 8.400 9.581 11.099 1.00 42.06 218 VAL A N 1
ATOM 1745 C CA . VAL A 1 218 ? 8.353 8.772 12.337 1.00 42.06 218 VAL A CA 1
ATOM 1746 C C . VAL A 1 218 ? 7.777 9.549 13.537 1.00 42.06 218 VAL A C 1
ATOM 1748 O O . VAL A 1 218 ? 7.659 9.008 14.627 1.00 42.06 218 VAL A O 1
ATOM 1751 N N . SER A 1 219 ? 7.420 10.826 13.377 1.00 29.42 219 SER A N 1
ATOM 1752 C CA . SER A 1 219 ? 7.077 11.709 14.504 1.00 29.42 219 SER A CA 1
ATOM 1753 C C . SER A 1 219 ? 5.724 12.416 14.369 1.00 29.42 219 SER A C 1
ATOM 1755 O O . SER A 1 219 ? 5.639 13.604 14.682 1.00 29.42 219 SER A O 1
ATOM 1757 N N . GLY A 1 220 ? 4.695 11.731 13.868 1.00 32.03 220 GLY A N 1
ATOM 1758 C CA . GLY A 1 220 ? 3.338 12.276 13.742 1.00 32.03 220 GLY A CA 1
ATOM 1759 C C . GLY A 1 220 ? 2.273 11.298 14.194 1.00 32.03 220 GLY A C 1
ATOM 1760 O O . GLY A 1 220 ? 2.344 10.136 13.743 1.00 32.03 220 GLY A O 1
#

Secondary structure (DSSP, 8-state):
--HHHHHHHHHHHHHHHHHHHHHHHHHHHHHHHHHHHHHHHHHHHHHHHHHHHHHHHHHHS-EEEEEEETTEEEEEEEEEEETTEEEEE--SS-HHHHHHHHHTT-HHHHHHHHT-SEEEEEEGGGGGGS-SEEEETTEEEEHHHHHHHHH-TTS-HHHHHHHHHHHHHHHHHHTHHHHHHHHHHTTSEEEES--HHHHHHHHS-HHHHTTTS-TTSS--